Protein AF-A0A8T4HWF1-F1 (afdb_monomer_lite)

pLDDT: mean 73.86, std 16.01, range [41.56, 96.75]

Structure (mmCIF, N/CA/C/O backbone):
data_AF-A0A8T4HWF1-F1
#
_entry.id   AF-A0A8T4HWF1-F1
#
loop_
_atom_site.group_PDB
_atom_site.id
_atom_site.type_symbol
_atom_site.label_atom_id
_atom_site.label_alt_id
_atom_site.label_comp_id
_atom_site.label_asym_id
_atom_site.label_entity_id
_atom_site.label_seq_id
_atom_site.pdbx_PDB_ins_code
_atom_site.Cartn_x
_atom_site.Cartn_y
_atom_site.Cartn_z
_atom_site.occupancy
_atom_site.B_iso_or_equiv
_atom_site.auth_seq_id
_atom_site.auth_comp_id
_atom_site.auth_asym_id
_atom_site.auth_atom_id
_atom_site.pdbx_PDB_model_num
ATOM 1 N N . MET A 1 1 ? 41.264 10.807 -46.898 1.00 42.69 1 MET A N 1
ATOM 2 C CA . MET A 1 1 ? 41.097 11.578 -45.645 1.00 42.69 1 MET A CA 1
ATOM 3 C C . MET A 1 1 ? 39.813 12.397 -45.742 1.00 42.69 1 MET A C 1
ATOM 5 O O . MET A 1 1 ? 39.852 13.616 -45.844 1.00 42.69 1 MET A O 1
ATOM 9 N N . SER A 1 2 ? 38.671 11.723 -45.806 1.00 46.84 2 SER A N 1
ATOM 10 C CA . SER A 1 2 ? 37.339 12.324 -45.695 1.00 46.84 2 SER A CA 1
ATOM 11 C C . SER A 1 2 ? 36.427 11.181 -45.297 1.00 46.84 2 SER A C 1
ATOM 13 O O . SER A 1 2 ? 36.247 10.283 -46.110 1.00 46.84 2 SER A O 1
ATOM 15 N N . ASP A 1 3 ? 36.053 11.118 -44.024 1.00 45.47 3 ASP A N 1
ATOM 16 C CA . ASP A 1 3 ? 34.660 11.297 -43.613 1.00 45.47 3 ASP A CA 1
ATOM 17 C C . ASP A 1 3 ? 34.603 11.284 -42.072 1.00 45.47 3 ASP A C 1
ATOM 19 O O . ASP A 1 3 ? 34.625 10.234 -41.445 1.00 45.47 3 ASP A O 1
ATOM 23 N N . ASP A 1 4 ? 34.657 12.464 -41.452 1.00 53.25 4 ASP A N 1
ATOM 24 C CA . ASP A 1 4 ? 34.423 12.656 -40.003 1.00 53.25 4 ASP A CA 1
ATOM 25 C C . ASP A 1 4 ? 33.341 13.735 -39.808 1.00 53.25 4 ASP A C 1
ATOM 27 O O . ASP A 1 4 ? 33.323 14.489 -38.839 1.00 53.25 4 ASP A O 1
ATOM 31 N N . ALA A 1 5 ? 32.475 13.894 -40.814 1.00 53.84 5 ALA A N 1
ATOM 32 C CA . ALA A 1 5 ? 31.601 15.049 -40.957 1.00 53.84 5 ALA A CA 1
ATOM 33 C C . ALA A 1 5 ? 30.135 14.656 -41.166 1.00 53.84 5 ALA A C 1
ATOM 35 O O . ALA A 1 5 ? 29.454 15.273 -41.974 1.00 53.84 5 ALA A O 1
ATOM 36 N N . GLU A 1 6 ? 29.622 13.691 -40.400 1.00 50.94 6 GLU A N 1
ATOM 37 C CA . GLU A 1 6 ? 28.170 13.539 -40.243 1.00 50.94 6 GLU A CA 1
ATOM 38 C C . GLU A 1 6 ? 27.805 12.880 -38.903 1.00 50.94 6 GLU A C 1
ATOM 40 O O . GLU A 1 6 ? 27.367 11.740 -38.811 1.00 50.94 6 GLU A O 1
ATOM 45 N N . ARG A 1 7 ? 28.000 13.619 -37.805 1.00 54.72 7 ARG A N 1
ATOM 46 C CA . ARG A 1 7 ? 27.384 13.292 -36.509 1.00 54.72 7 ARG A CA 1
ATOM 47 C C . ARG A 1 7 ? 26.558 14.474 -36.017 1.00 54.72 7 ARG A C 1
ATOM 49 O O . ARG A 1 7 ? 26.820 15.063 -34.971 1.00 54.72 7 ARG A O 1
ATOM 56 N N . THR A 1 8 ? 25.590 14.867 -36.839 1.00 57.38 8 THR A N 1
ATOM 57 C CA . THR A 1 8 ? 24.575 15.878 -36.527 1.00 57.38 8 THR A CA 1
ATOM 58 C C . THR A 1 8 ? 23.279 15.217 -36.087 1.00 57.38 8 THR A C 1
ATOM 60 O O . THR A 1 8 ? 22.278 15.335 -36.774 1.00 57.38 8 THR A O 1
ATOM 63 N N . ASP A 1 9 ? 23.293 14.579 -34.921 1.00 64.38 9 ASP A N 1
ATOM 64 C CA . ASP A 1 9 ? 22.081 14.404 -34.125 1.00 64.38 9 ASP A CA 1
ATOM 65 C C . AS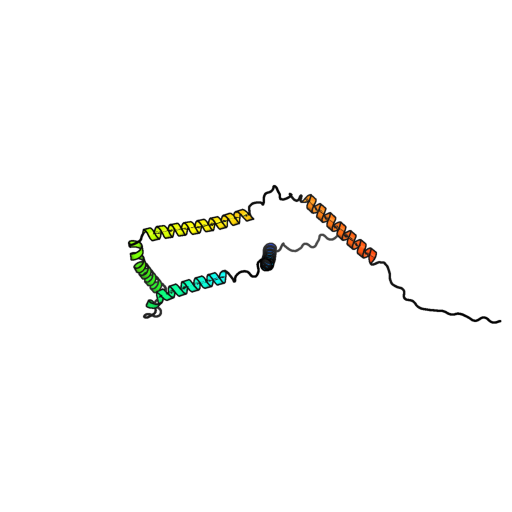P A 1 9 ? 22.445 14.615 -32.657 1.00 64.38 9 ASP A C 1
ATOM 67 O O . ASP A 1 9 ? 23.425 14.066 -32.141 1.00 64.38 9 ASP A O 1
ATOM 71 N N . ALA A 1 10 ? 21.697 15.496 -31.992 1.00 72.25 10 ALA A N 1
ATOM 72 C CA . ALA A 1 10 ? 21.788 15.619 -30.547 1.00 72.25 10 ALA A CA 1
ATOM 73 C C . ALA A 1 10 ? 21.456 14.245 -29.934 1.00 72.25 10 ALA A C 1
ATOM 75 O O . ALA A 1 10 ? 20.533 13.592 -30.422 1.00 72.25 10 ALA A O 1
ATOM 76 N N . PRO A 1 11 ? 22.192 13.783 -28.905 1.00 77.00 11 PRO A N 1
ATOM 77 C CA . PRO A 1 11 ? 21.907 12.498 -28.280 1.00 77.00 11 PRO A CA 1
ATOM 78 C C . PRO A 1 11 ? 20.449 12.466 -27.818 1.00 77.00 11 PRO A C 1
ATOM 80 O O . PRO A 1 11 ? 19.999 13.399 -27.148 1.00 77.00 11 PRO A O 1
ATOM 83 N N . ASP A 1 12 ? 19.731 11.413 -28.211 1.00 84.50 12 ASP A N 1
ATOM 84 C CA . ASP A 1 12 ? 18.333 11.218 -27.842 1.00 84.50 12 ASP A CA 1
ATOM 85 C C . ASP A 1 12 ? 18.220 11.202 -26.306 1.00 84.50 12 ASP A C 1
ATOM 87 O O . ASP A 1 12 ? 18.844 10.352 -25.657 1.00 84.50 12 ASP A O 1
ATOM 91 N N . PRO A 1 13 ? 17.477 12.153 -25.705 1.00 86.69 13 PRO A N 1
ATOM 92 C CA . PRO A 1 13 ? 17.329 12.225 -24.256 1.00 86.69 13 PRO A CA 1
ATOM 93 C C . PRO A 1 13 ? 16.683 10.964 -23.666 1.00 86.69 13 PRO A C 1
ATOM 95 O O . PRO A 1 13 ? 16.909 10.675 -22.490 1.00 86.69 13 PRO A O 1
ATOM 98 N N . ASP A 1 14 ? 15.940 10.204 -24.472 1.00 90.12 14 ASP A N 1
ATOM 99 C CA . ASP A 1 14 ? 15.225 9.000 -24.061 1.00 90.12 14 ASP A CA 1
ATOM 100 C C . ASP A 1 14 ? 15.957 7.706 -24.454 1.00 90.12 14 ASP A C 1
ATOM 102 O O . ASP A 1 14 ? 15.489 6.618 -24.119 1.00 90.12 14 ASP A O 1
ATOM 106 N N . ALA A 1 15 ? 17.144 7.779 -25.070 1.00 90.81 15 ALA A N 1
ATOM 107 C CA . ALA A 1 15 ? 17.907 6.594 -25.484 1.00 90.81 15 ALA A CA 1
ATOM 108 C C . ALA A 1 15 ? 18.152 5.613 -24.325 1.00 90.81 15 ALA A C 1
ATOM 110 O O . ALA A 1 15 ? 18.080 4.396 -24.499 1.00 90.81 15 ALA A O 1
ATOM 111 N N . TRP A 1 16 ? 18.402 6.140 -23.121 1.00 90.44 16 TRP A N 1
ATOM 112 C CA . TRP A 1 16 ? 18.570 5.319 -21.921 1.00 90.44 16 TRP A CA 1
ATOM 113 C C . TRP A 1 16 ? 17.256 4.674 -21.472 1.00 90.44 16 TRP A C 1
ATOM 115 O O . TRP A 1 16 ? 17.242 3.502 -21.108 1.00 90.44 16 TRP A O 1
ATOM 125 N N . ALA A 1 17 ? 16.147 5.414 -21.528 1.00 92.88 17 ALA A N 1
ATOM 126 C CA . ALA A 1 17 ? 14.834 4.886 -21.176 1.00 92.88 17 ALA A CA 1
ATOM 127 C C . ALA A 1 17 ? 14.421 3.754 -22.129 1.00 92.88 17 ALA A C 1
ATOM 129 O O . ALA A 1 17 ? 13.996 2.698 -21.663 1.00 92.88 17 ALA A O 1
ATOM 130 N N . THR A 1 18 ? 14.633 3.943 -23.433 1.00 94.62 18 THR A N 1
ATOM 131 C CA . THR A 1 18 ? 14.380 2.935 -24.471 1.00 94.62 18 THR A CA 1
ATOM 132 C C . THR A 1 18 ? 15.240 1.690 -24.256 1.00 94.62 18 THR A C 1
ATOM 134 O O . THR A 1 18 ? 14.706 0.585 -24.191 1.00 94.62 18 THR A O 1
ATOM 137 N N . ALA A 1 19 ? 16.549 1.849 -24.032 1.00 92.62 19 ALA A N 1
ATOM 138 C CA . ALA A 1 19 ? 17.439 0.721 -23.754 1.00 92.62 19 ALA A CA 1
ATOM 139 C C . ALA A 1 19 ? 17.030 -0.049 -22.483 1.00 92.62 19 ALA A C 1
ATOM 141 O O . ALA A 1 19 ? 17.052 -1.279 -22.458 1.00 92.62 19 ALA A O 1
ATOM 142 N N . CYS A 1 20 ? 16.606 0.657 -21.429 1.00 94.31 20 CYS A N 1
ATOM 143 C CA . CYS A 1 20 ? 16.080 0.024 -20.222 1.00 94.31 20 CYS A CA 1
ATOM 144 C C . CYS A 1 20 ? 14.754 -0.706 -20.464 1.00 94.31 20 CYS A C 1
ATOM 146 O O . CYS A 1 20 ? 14.525 -1.762 -19.876 1.00 94.31 20 CYS A O 1
ATOM 148 N N . GLU A 1 21 ? 13.866 -0.165 -21.298 1.00 96.25 21 GLU A N 1
ATOM 149 C CA . GLU A 1 21 ? 12.608 -0.824 -21.648 1.00 96.25 21 GLU A CA 1
ATOM 150 C C . GLU A 1 21 ? 12.854 -2.117 -22.436 1.00 96.25 21 GLU A C 1
ATOM 152 O O . GLU A 1 21 ? 12.262 -3.153 -22.119 1.00 96.25 21 GLU A O 1
ATOM 157 N N . GLU A 1 22 ? 13.773 -2.084 -23.401 1.00 93.81 22 GLU A N 1
ATOM 158 C CA . GLU A 1 22 ? 14.193 -3.248 -24.183 1.00 93.81 22 GLU A CA 1
ATOM 159 C C . GLU A 1 22 ? 14.837 -4.330 -23.304 1.00 93.81 22 GLU A C 1
ATOM 161 O O . GLU A 1 22 ? 14.452 -5.501 -23.393 1.00 93.81 22 GLU A O 1
ATOM 166 N N . ASP A 1 23 ? 15.745 -3.952 -22.397 1.00 94.94 23 ASP A N 1
ATOM 167 C CA . ASP A 1 23 ? 16.380 -4.879 -21.452 1.00 94.94 23 ASP A CA 1
ATOM 168 C C . ASP A 1 23 ? 15.352 -5.504 -20.492 1.00 94.94 23 ASP A C 1
ATOM 170 O O . ASP A 1 23 ? 15.301 -6.727 -20.320 1.00 94.94 23 ASP A O 1
ATOM 174 N N . LEU A 1 24 ? 14.426 -4.702 -19.950 1.00 93.88 24 LEU A N 1
ATOM 175 C CA . LEU A 1 24 ? 13.327 -5.205 -19.123 1.00 93.88 24 LEU A CA 1
ATOM 176 C C . LEU A 1 24 ? 12.410 -6.154 -19.902 1.00 93.88 24 LEU A C 1
ATOM 178 O O . LEU A 1 24 ? 11.942 -7.152 -19.344 1.00 93.88 24 LEU A O 1
ATOM 182 N N . ALA A 1 25 ? 12.116 -5.864 -21.170 1.00 93.38 25 ALA A N 1
ATOM 183 C CA . ALA A 1 25 ? 11.303 -6.727 -22.018 1.00 93.38 25 ALA A CA 1
ATOM 184 C C . ALA A 1 25 ? 12.008 -8.064 -22.299 1.00 93.38 25 ALA A C 1
ATOM 186 O O . ALA A 1 25 ? 11.376 -9.126 -22.183 1.00 93.38 25 ALA A O 1
ATOM 187 N N . ALA A 1 26 ? 13.310 -8.025 -22.594 1.00 94.31 26 ALA A N 1
ATOM 188 C CA . ALA A 1 26 ? 14.147 -9.200 -22.802 1.00 94.31 26 ALA A CA 1
ATOM 189 C C . ALA A 1 26 ? 14.239 -10.058 -21.532 1.00 94.31 26 ALA A C 1
ATOM 191 O O . ALA A 1 26 ? 14.010 -11.269 -21.586 1.00 94.31 26 ALA A O 1
ATOM 192 N N . GLU A 1 27 ? 14.467 -9.448 -20.369 1.00 91.50 27 GLU A N 1
ATOM 193 C CA . GLU A 1 27 ? 14.531 -10.150 -19.086 1.00 91.50 27 GLU A CA 1
ATOM 194 C C . GLU A 1 27 ? 13.174 -10.762 -18.706 1.00 91.50 27 GLU A C 1
ATOM 196 O O . GLU A 1 27 ? 13.084 -11.925 -18.302 1.00 91.50 27 GLU A O 1
ATOM 201 N N . ARG A 1 28 ? 12.067 -10.043 -18.932 1.00 86.56 28 ARG A N 1
ATOM 202 C CA . ARG A 1 28 ? 10.713 -10.599 -18.763 1.00 86.56 28 ARG A CA 1
ATOM 203 C C . ARG A 1 28 ? 10.458 -11.781 -19.695 1.00 86.56 28 ARG A C 1
ATOM 205 O O . ARG A 1 28 ? 9.724 -12.696 -19.320 1.00 86.56 28 ARG A O 1
ATOM 212 N N . ALA A 1 29 ? 10.995 -11.770 -20.914 1.00 91.69 29 ALA A N 1
ATOM 213 C CA . ALA A 1 29 ? 10.891 -12.895 -21.840 1.00 91.69 29 ALA A CA 1
ATOM 214 C C . ALA A 1 29 ? 11.718 -14.099 -21.361 1.00 91.69 29 ALA A C 1
ATOM 216 O O . ALA A 1 29 ? 11.187 -15.210 -21.316 1.00 91.69 29 ALA A O 1
ATOM 217 N N . ARG A 1 30 ? 12.961 -13.875 -20.912 1.00 92.12 30 ARG A N 1
ATOM 218 C CA . ARG A 1 30 ? 13.834 -14.911 -20.331 1.00 92.12 30 ARG A CA 1
ATOM 219 C C . ARG A 1 30 ? 13.198 -15.566 -19.109 1.00 92.12 30 ARG A C 1
ATOM 221 O O . ARG A 1 30 ? 13.087 -16.789 -19.056 1.00 92.12 30 ARG A O 1
ATOM 228 N N . ARG A 1 31 ? 12.677 -14.772 -18.167 1.00 87.50 31 ARG A N 1
ATOM 229 C CA . ARG A 1 31 ? 11.983 -15.302 -16.982 1.00 87.50 31 ARG A CA 1
ATOM 230 C C . ARG A 1 31 ? 10.734 -16.093 -17.333 1.00 87.50 31 ARG A C 1
ATOM 232 O O . ARG A 1 31 ? 10.501 -17.129 -16.722 1.00 87.50 31 ARG A O 1
ATOM 239 N N . ARG A 1 32 ? 9.956 -15.650 -18.325 1.00 86.31 32 ARG A N 1
ATOM 240 C CA . ARG A 1 32 ? 8.797 -16.414 -18.813 1.00 86.31 32 ARG A CA 1
ATOM 241 C C . ARG A 1 32 ? 9.199 -17.760 -19.405 1.00 86.31 32 ARG A C 1
ATOM 243 O O . ARG A 1 32 ? 8.501 -18.743 -19.179 1.00 86.31 32 ARG A O 1
ATOM 250 N N . ALA A 1 33 ? 10.311 -17.809 -20.135 1.00 91.25 33 ALA A N 1
ATOM 251 C CA . ALA A 1 33 ? 10.840 -19.052 -20.682 1.00 91.25 33 ALA A CA 1
ATOM 252 C C . ALA A 1 33 ? 11.349 -20.004 -19.582 1.00 91.25 33 ALA A C 1
ATOM 254 O O . ALA A 1 33 ? 11.129 -21.207 -19.676 1.00 91.25 33 ALA A O 1
ATOM 255 N N . GLN A 1 34 ? 11.990 -19.474 -18.533 1.00 92.44 34 GLN A N 1
ATOM 256 C CA . GLN A 1 34 ? 12.604 -20.279 -17.470 1.00 92.44 34 GLN A CA 1
ATOM 257 C C . GLN A 1 34 ? 11.626 -20.710 -16.364 1.00 92.44 34 GLN A C 1
ATOM 259 O O . GLN A 1 34 ? 11.690 -21.843 -15.895 1.00 92.44 34 GLN A O 1
ATOM 264 N N . TYR A 1 35 ? 10.735 -19.817 -15.932 1.00 86.44 35 TYR A N 1
ATOM 265 C CA . TYR A 1 35 ? 9.866 -20.009 -14.763 1.00 86.44 35 TYR A CA 1
ATOM 266 C C . TYR A 1 35 ? 8.380 -20.139 -15.124 1.00 86.44 35 TYR A C 1
ATOM 268 O O . TYR A 1 35 ? 7.549 -20.361 -14.245 1.00 86.44 35 TYR A O 1
ATOM 276 N N . GLY A 1 36 ? 8.040 -20.032 -16.411 1.00 84.19 36 GLY A N 1
ATOM 277 C CA . GLY A 1 36 ? 6.664 -20.039 -16.893 1.00 84.19 36 GLY A CA 1
ATOM 278 C C . GLY A 1 36 ? 5.992 -18.660 -16.831 1.00 84.19 36 GLY A C 1
ATOM 279 O O . GLY A 1 36 ? 6.623 -17.656 -16.485 1.00 84.19 36 GLY A O 1
ATOM 280 N N . PRO A 1 37 ? 4.705 -18.572 -17.211 1.00 74.25 37 PRO A N 1
ATOM 281 C CA . PRO A 1 37 ? 3.958 -17.321 -17.156 1.00 74.25 37 PRO A CA 1
ATOM 282 C C . PRO A 1 37 ? 3.949 -16.776 -15.719 1.00 74.25 37 PRO A C 1
ATOM 284 O O . PRO A 1 37 ? 3.717 -17.558 -14.792 1.00 74.25 37 PRO A O 1
ATOM 287 N N . PRO A 1 38 ? 4.171 -15.465 -15.502 1.00 67.00 38 PRO A N 1
ATOM 288 C CA . PRO A 1 38 ? 4.012 -14.896 -14.172 1.00 67.00 38 PRO A CA 1
ATOM 289 C C . PRO A 1 38 ? 2.579 -15.143 -13.668 1.00 67.00 38 PRO A C 1
ATOM 291 O O . PRO A 1 38 ? 1.649 -15.186 -14.485 1.00 67.00 38 PRO A O 1
ATOM 294 N N . PRO A 1 39 ? 2.372 -15.289 -12.345 1.00 66.75 39 PRO A N 1
ATOM 295 C CA . PRO A 1 39 ? 1.028 -15.233 -11.781 1.00 66.75 39 PRO A CA 1
ATOM 296 C C . PRO A 1 39 ? 0.348 -13.943 -12.258 1.00 66.75 39 PRO A C 1
ATOM 298 O O . PRO A 1 39 ? 1.006 -12.909 -12.393 1.00 66.75 39 PRO A O 1
ATOM 301 N N . ALA A 1 40 ? -0.939 -14.041 -12.596 1.00 64.25 40 ALA A N 1
ATOM 302 C CA . ALA A 1 40 ? -1.686 -12.945 -13.200 1.00 64.25 40 ALA A CA 1
ATOM 303 C C . ALA A 1 40 ? -1.565 -11.644 -12.386 1.00 64.25 40 ALA A C 1
ATOM 305 O O . ALA A 1 40 ? -1.419 -11.667 -11.166 1.00 64.25 40 ALA A O 1
ATOM 306 N N . ASP A 1 41 ? -1.601 -10.541 -13.135 1.00 67.94 41 ASP A N 1
ATOM 307 C CA . ASP A 1 41 ? -1.375 -9.146 -12.759 1.00 67.94 41 ASP A CA 1
ATOM 308 C C . ASP A 1 41 ? -1.599 -8.820 -11.270 1.00 67.94 41 ASP A C 1
ATOM 310 O O . ASP A 1 41 ? -2.715 -8.845 -10.752 1.00 67.94 41 ASP A O 1
ATOM 314 N N . THR A 1 42 ? -0.521 -8.462 -10.573 1.00 70.00 42 THR A N 1
ATOM 315 C CA . THR A 1 42 ? -0.569 -8.038 -9.168 1.00 70.00 42 THR A CA 1
ATOM 316 C C . THR A 1 42 ? -1.444 -6.805 -8.968 1.00 70.00 42 THR A C 1
ATOM 318 O O . THR A 1 42 ? -2.049 -6.656 -7.905 1.00 70.00 42 THR A O 1
ATOM 321 N N . ALA A 1 43 ? -1.550 -5.934 -9.975 1.00 71.06 43 ALA A N 1
ATOM 322 C CA . ALA A 1 43 ? -2.460 -4.798 -9.929 1.00 71.06 43 ALA A CA 1
ATOM 323 C C . ALA A 1 43 ? -3.925 -5.255 -9.948 1.00 71.06 43 ALA A C 1
ATOM 325 O O . ALA A 1 43 ? -4.764 -4.669 -9.263 1.00 71.06 43 ALA A O 1
ATOM 326 N N . GLU A 1 44 ? -4.227 -6.329 -10.673 1.00 78.62 44 GLU A N 1
ATOM 327 C CA . GLU A 1 44 ? -5.556 -6.931 -10.713 1.00 78.62 44 GLU A CA 1
ATOM 328 C C . GLU A 1 44 ? -5.893 -7.641 -9.395 1.00 78.62 44 GLU A C 1
ATOM 330 O O . GLU A 1 44 ? -6.999 -7.488 -8.884 1.00 78.62 44 GLU A O 1
ATOM 335 N N . GLU A 1 45 ? -4.939 -8.331 -8.767 1.00 87.12 45 GLU A N 1
ATOM 336 C CA . GLU A 1 45 ? -5.137 -8.905 -7.426 1.00 87.12 45 GLU A CA 1
ATOM 337 C C . GLU A 1 45 ? -5.307 -7.820 -6.343 1.00 87.12 45 GLU A C 1
ATOM 339 O O . GLU A 1 45 ? -6.127 -7.965 -5.435 1.00 87.12 45 GLU A O 1
ATOM 344 N N . LEU A 1 46 ? -4.609 -6.682 -6.459 1.00 78.81 46 LEU A N 1
ATOM 345 C CA . LEU A 1 46 ? -4.828 -5.516 -5.592 1.00 78.81 46 LEU A CA 1
ATOM 346 C C . LEU A 1 46 ? -6.206 -4.888 -5.807 1.00 78.81 46 LEU A C 1
ATOM 348 O O . LEU A 1 46 ? -6.858 -4.496 -4.837 1.00 78.81 46 LEU A O 1
ATOM 352 N N . ARG A 1 47 ? -6.668 -4.809 -7.059 1.00 80.19 47 ARG A N 1
ATOM 353 C CA . ARG A 1 47 ? -8.020 -4.346 -7.379 1.00 80.19 47 ARG A CA 1
ATOM 354 C C . ARG A 1 47 ? -9.065 -5.293 -6.786 1.00 80.19 47 ARG A C 1
ATOM 356 O O . ARG A 1 47 ? -9.966 -4.823 -6.102 1.00 80.19 47 ARG A O 1
ATOM 363 N N . ARG A 1 48 ? -8.882 -6.610 -6.917 1.00 83.00 48 ARG A N 1
ATOM 364 C CA . ARG A 1 48 ? -9.748 -7.626 -6.289 1.00 83.00 48 ARG A CA 1
ATOM 365 C C . ARG A 1 48 ? -9.764 -7.530 -4.770 1.00 83.00 48 ARG A C 1
ATOM 367 O O . ARG A 1 48 ? -10.822 -7.672 -4.163 1.00 83.00 48 ARG A O 1
ATOM 374 N N . LEU A 1 49 ? -8.619 -7.265 -4.144 1.00 83.38 49 LEU A N 1
ATOM 375 C CA . LEU A 1 49 ? -8.554 -7.027 -2.704 1.00 83.38 49 LEU A CA 1
ATOM 376 C C . LEU A 1 49 ? -9.329 -5.762 -2.316 1.00 83.38 49 LEU A C 1
ATOM 378 O O . LEU A 1 49 ? -10.103 -5.790 -1.361 1.00 83.38 49 LEU A O 1
ATOM 382 N N . ALA A 1 50 ? -9.148 -4.664 -3.052 1.00 80.25 50 ALA A N 1
ATOM 383 C CA . ALA A 1 50 ? -9.876 -3.420 -2.818 1.00 80.25 50 ALA A CA 1
ATOM 384 C C . ALA A 1 50 ? -11.393 -3.608 -2.994 1.00 80.25 50 ALA A C 1
ATOM 386 O O . ALA A 1 50 ? -12.175 -3.120 -2.172 1.00 80.25 50 ALA A O 1
ATOM 387 N N . ASP A 1 51 ? -11.806 -4.371 -4.004 1.00 88.31 51 ASP A N 1
ATOM 388 C CA . ASP A 1 51 ? -13.203 -4.725 -4.248 1.00 88.31 51 ASP A CA 1
ATOM 389 C C . ASP A 1 51 ? -13.760 -5.589 -3.110 1.00 88.31 51 ASP A C 1
ATOM 391 O O . ASP A 1 51 ? -14.819 -5.274 -2.572 1.00 88.31 51 ASP A O 1
ATOM 395 N N . ALA A 1 52 ? -13.020 -6.603 -2.648 1.00 91.75 52 ALA A N 1
ATOM 396 C CA . ALA A 1 52 ? -13.422 -7.454 -1.526 1.00 91.75 52 ALA A CA 1
ATOM 397 C C . ALA A 1 52 ? -13.555 -6.668 -0.209 1.00 91.75 52 ALA A C 1
ATOM 399 O O . ALA A 1 52 ? -14.496 -6.877 0.564 1.00 91.75 52 ALA A O 1
ATOM 400 N N . VAL A 1 53 ? -12.641 -5.728 0.051 1.00 87.25 53 VAL A N 1
ATOM 401 C CA . VAL A 1 53 ? -12.727 -4.821 1.204 1.00 87.25 53 VAL A CA 1
ATOM 402 C C . VAL A 1 53 ? -13.960 -3.925 1.085 1.00 87.25 53 VAL A C 1
ATOM 404 O O . VAL A 1 53 ? -14.710 -3.784 2.051 1.00 87.25 53 VAL A O 1
ATOM 407 N N . THR A 1 54 ? -14.213 -3.361 -0.096 1.00 80.88 54 THR A N 1
ATOM 408 C CA . THR A 1 54 ? -15.372 -2.493 -0.352 1.00 80.88 54 THR A CA 1
ATOM 409 C C . THR A 1 54 ? -16.689 -3.257 -0.217 1.00 80.88 54 THR A C 1
ATOM 411 O O . THR A 1 54 ? -17.626 -2.763 0.412 1.00 80.88 54 THR A O 1
ATOM 414 N N . GLU A 1 55 ? -16.758 -4.487 -0.727 1.00 83.50 55 GLU A N 1
ATOM 415 C CA . GLU A 1 55 ? -17.910 -5.372 -0.580 1.00 83.50 55 GLU A CA 1
ATOM 416 C C . GLU A 1 55 ? -18.173 -5.700 0.892 1.00 83.50 55 GLU A C 1
ATOM 418 O O . GLU A 1 55 ? -19.312 -5.586 1.350 1.00 83.50 55 GLU A O 1
ATOM 423 N N . LYS A 1 56 ? -17.131 -6.009 1.673 1.00 80.00 56 LYS A N 1
ATOM 424 C CA . LYS A 1 56 ? -17.279 -6.241 3.116 1.00 80.00 56 LYS A CA 1
ATOM 425 C C . LYS A 1 56 ? -17.755 -5.000 3.857 1.00 80.00 56 LYS A C 1
ATOM 427 O O . LYS A 1 56 ? -18.668 -5.099 4.674 1.00 80.00 56 LYS A O 1
ATOM 432 N N . VAL A 1 57 ? -17.209 -3.827 3.544 1.00 79.12 57 VAL A N 1
ATOM 433 C CA . VAL A 1 57 ? -17.681 -2.552 4.107 1.00 79.12 57 VAL A CA 1
ATOM 434 C C . VAL A 1 57 ? -19.155 -2.311 3.751 1.00 79.12 57 VAL A C 1
ATOM 436 O O . VAL A 1 57 ? -19.939 -1.914 4.615 1.00 79.12 57 VAL A O 1
ATOM 439 N N . ALA A 1 58 ? -19.570 -2.616 2.520 1.00 71.81 58 ALA A N 1
ATOM 440 C CA . ALA A 1 58 ? -20.963 -2.511 2.093 1.00 71.81 58 ALA A CA 1
ATOM 441 C C . ALA A 1 58 ? -21.879 -3.536 2.789 1.00 71.81 58 ALA A C 1
ATOM 443 O O . ALA A 1 58 ? -23.019 -3.207 3.109 1.00 71.81 58 ALA A O 1
ATOM 444 N N . GLU A 1 59 ? -21.407 -4.754 3.070 1.00 72.69 59 GLU A N 1
ATOM 445 C CA . GLU A 1 59 ? -22.119 -5.757 3.878 1.00 72.69 59 GLU A CA 1
ATOM 446 C C . GLU A 1 59 ? -22.396 -5.286 5.303 1.00 72.69 59 GLU A C 1
ATOM 448 O O . GLU A 1 59 ? -23.526 -5.421 5.772 1.00 72.69 59 GLU A O 1
ATOM 453 N N . PHE A 1 60 ? -21.424 -4.645 5.953 1.00 71.81 60 PHE A N 1
ATOM 454 C CA . PHE A 1 60 ? -21.647 -3.997 7.248 1.00 71.81 60 PHE A CA 1
ATOM 455 C C . PHE A 1 60 ? -22.562 -2.762 7.139 1.00 71.81 60 PHE A C 1
ATOM 457 O O . PHE A 1 60 ? -23.269 -2.436 8.092 1.00 71.81 60 PHE A O 1
ATOM 464 N N . GLY A 1 61 ? -22.596 -2.103 5.975 1.00 60.09 61 GLY A N 1
ATOM 465 C CA . GLY A 1 61 ? -23.455 -0.952 5.675 1.00 60.09 61 GLY A CA 1
ATOM 466 C C . GLY A 1 61 ? -24.880 -1.282 5.199 1.00 60.09 61 GLY A C 1
ATOM 467 O O . GLY A 1 61 ? -25.728 -0.390 5.174 1.00 60.09 61 GLY A O 1
ATOM 468 N N . LYS A 1 62 ? -25.194 -2.540 4.851 1.00 59.16 62 LYS A N 1
ATOM 469 C CA . LYS A 1 62 ? -26.518 -2.966 4.341 1.00 59.16 62 LYS A CA 1
ATOM 470 C C . LYS A 1 62 ? -27.708 -2.649 5.275 1.00 59.16 62 LYS A C 1
ATOM 472 O O . LYS A 1 62 ? -28.764 -2.312 4.741 1.00 59.16 62 LYS A O 1
ATOM 477 N N . PRO A 1 63 ? -27.591 -2.643 6.620 1.00 60.88 63 PRO A N 1
ATOM 478 C CA . PRO A 1 63 ? -28.674 -2.181 7.497 1.00 60.88 63 PRO A CA 1
ATOM 479 C C . PRO A 1 63 ? -28.990 -0.676 7.383 1.00 60.88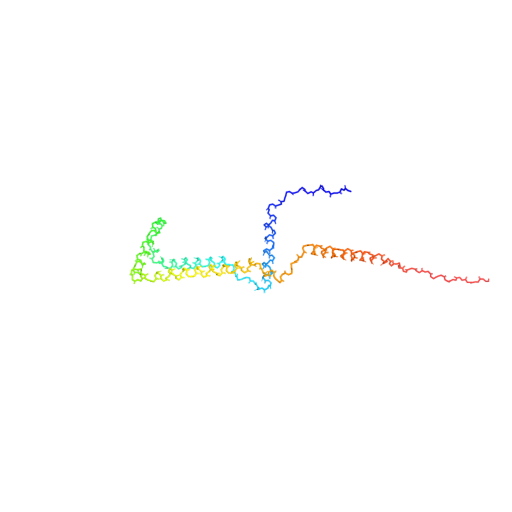 63 PRO A C 1
ATOM 481 O O . PRO A 1 63 ? -30.025 -0.234 7.875 1.00 60.88 63 PRO A O 1
ATOM 484 N N . LEU A 1 64 ? -28.115 0.124 6.759 1.00 55.91 64 LEU A N 1
ATOM 485 C CA . LEU A 1 64 ? -28.202 1.590 6.725 1.00 55.91 64 LEU A CA 1
ATOM 486 C C . LEU A 1 64 ? -28.762 2.149 5.405 1.00 55.91 64 LEU A C 1
ATOM 488 O O . LEU A 1 64 ? -29.131 3.319 5.347 1.00 55.91 64 LEU A O 1
ATOM 492 N N . LEU A 1 65 ? -28.886 1.327 4.356 1.00 57.31 65 LEU A N 1
ATOM 493 C CA . LEU A 1 65 ? -29.385 1.746 3.034 1.00 57.31 65 LEU A CA 1
ATOM 494 C C . LEU A 1 65 ? -30.923 1.764 2.917 1.00 57.31 65 LEU A C 1
ATOM 496 O O . LEU A 1 65 ? -31.461 2.053 1.852 1.00 57.31 65 LEU A O 1
ATOM 500 N N . GLY A 1 66 ? -31.642 1.484 4.007 1.00 54.75 66 GLY A N 1
ATOM 501 C CA . GLY A 1 66 ? -33.096 1.316 4.001 1.00 54.75 66 GLY A CA 1
ATOM 502 C C . GLY A 1 66 ? -33.957 2.571 4.189 1.00 54.75 66 GLY A C 1
ATOM 503 O O . GLY A 1 66 ? -35.173 2.417 4.209 1.00 54.75 66 GLY A O 1
ATOM 504 N N . ALA A 1 67 ? -33.413 3.788 4.359 1.00 55.34 67 ALA A N 1
ATOM 505 C CA . ALA A 1 67 ? -34.277 4.923 4.745 1.00 55.34 67 ALA A CA 1
ATOM 506 C C . ALA A 1 67 ? -33.962 6.332 4.208 1.00 55.34 67 ALA A C 1
ATOM 508 O O . ALA A 1 67 ? -34.790 7.217 4.410 1.00 55.34 67 ALA A O 1
ATOM 509 N N . ALA A 1 68 ? -32.847 6.606 3.525 1.00 52.41 68 ALA A N 1
ATOM 510 C CA . ALA A 1 68 ? -32.591 7.979 3.069 1.00 52.41 68 ALA A CA 1
ATOM 511 C C . ALA A 1 68 ? -31.705 8.038 1.824 1.00 52.41 68 ALA A C 1
ATOM 513 O O . ALA A 1 68 ? -30.486 7.898 1.895 1.00 52.41 68 ALA A O 1
ATOM 514 N N . GLY A 1 69 ? -32.329 8.283 0.673 1.00 53.22 69 GLY A N 1
ATOM 515 C CA . GLY A 1 69 ? -31.618 8.697 -0.529 1.00 53.22 69 GLY A CA 1
ATOM 516 C C . GLY A 1 69 ? -30.952 10.065 -0.335 1.00 53.22 69 GLY A C 1
ATOM 517 O O . GLY A 1 69 ? -31.581 11.007 0.135 1.00 53.22 69 GLY A O 1
ATOM 518 N N . ALA A 1 70 ? -29.678 10.149 -0.725 1.00 54.78 70 ALA A N 1
ATOM 519 C CA . ALA A 1 70 ? -28.955 11.363 -1.118 1.00 54.78 70 ALA A CA 1
ATOM 520 C C . ALA A 1 70 ? -28.982 12.580 -0.160 1.00 54.78 70 ALA A C 1
ATOM 522 O O . ALA A 1 70 ? -29.267 13.699 -0.583 1.00 54.78 70 ALA A O 1
ATOM 523 N N . ALA A 1 71 ? -28.578 12.404 1.101 1.00 52.25 71 ALA A N 1
ATOM 524 C CA . ALA A 1 71 ? -28.071 13.519 1.909 1.00 52.25 71 ALA A CA 1
ATOM 525 C C . ALA A 1 71 ? -26.531 13.548 1.843 1.00 52.25 71 ALA A C 1
ATOM 527 O O . ALA A 1 71 ? -25.891 12.501 1.848 1.00 52.25 71 ALA A O 1
ATOM 528 N N . THR A 1 72 ? -25.961 14.748 1.717 1.00 56.28 72 THR A N 1
ATOM 529 C CA . THR A 1 72 ? -24.559 15.069 1.377 1.00 56.28 72 THR A CA 1
ATOM 530 C C . THR A 1 72 ? -23.499 14.079 1.893 1.00 56.28 72 THR A C 1
ATOM 532 O O . THR A 1 72 ? -23.501 13.687 3.059 1.00 56.28 72 THR A O 1
ATOM 535 N N . ALA A 1 73 ? -22.531 13.718 1.037 1.00 57.06 73 ALA A N 1
ATOM 536 C CA . ALA A 1 73 ? -21.479 12.731 1.334 1.00 57.06 73 ALA A CA 1
ATOM 537 C C . ALA A 1 73 ? -20.737 12.980 2.668 1.00 57.06 73 ALA A C 1
ATOM 539 O O . ALA A 1 73 ? -20.355 12.035 3.356 1.00 57.06 73 ALA A O 1
ATOM 540 N N . GLN A 1 74 ? -20.595 14.243 3.083 1.00 57.28 74 GLN A N 1
ATOM 541 C CA . GLN A 1 74 ? -19.990 14.614 4.368 1.00 57.28 74 GLN A CA 1
ATOM 542 C C . GLN A 1 74 ? -20.858 14.249 5.585 1.00 57.28 74 GLN A C 1
ATOM 544 O O . GLN A 1 74 ? -20.319 13.840 6.612 1.00 57.28 74 GLN A O 1
ATOM 549 N N . GLY A 1 75 ? -22.187 14.359 5.487 1.00 65.75 75 GLY A N 1
ATOM 550 C CA . GLY A 1 75 ? -23.104 14.012 6.577 1.00 65.75 75 GLY A CA 1
ATOM 551 C C . GLY A 1 75 ? -23.158 12.506 6.826 1.00 65.75 75 GLY A C 1
ATOM 552 O O . GLY A 1 75 ? -23.100 12.062 7.972 1.00 65.75 75 GLY A O 1
ATOM 553 N N . VAL A 1 76 ? -23.172 11.717 5.749 1.00 68.69 76 VAL A N 1
ATOM 554 C CA . VAL A 1 76 ? -23.130 10.250 5.827 1.00 68.69 76 VAL A CA 1
ATOM 555 C C . VAL A 1 76 ? -21.787 9.775 6.383 1.00 68.69 76 VAL A C 1
ATOM 557 O O . VAL A 1 76 ? -21.771 8.961 7.303 1.00 68.69 76 VAL A O 1
ATOM 560 N N . ALA A 1 77 ? -20.665 10.338 5.922 1.00 69.50 77 ALA A N 1
ATOM 561 C CA . ALA A 1 77 ? -19.341 9.994 6.442 1.00 69.50 77 ALA A CA 1
ATOM 562 C C . ALA A 1 77 ? -19.198 10.301 7.943 1.00 69.50 77 ALA A C 1
ATOM 564 O O . ALA A 1 77 ? -18.679 9.476 8.694 1.00 69.50 77 ALA A O 1
ATOM 565 N N . GLN A 1 78 ? -19.701 11.449 8.415 1.00 72.44 78 GLN A N 1
ATOM 566 C CA . GLN A 1 78 ? -19.679 11.765 9.847 1.00 72.44 78 GLN A CA 1
ATOM 567 C C . GLN A 1 78 ? -20.586 10.848 10.674 1.00 72.44 78 GLN A C 1
ATOM 569 O O . GLN A 1 78 ? -20.228 10.501 11.801 1.00 72.44 78 GLN A O 1
ATOM 574 N N . GLN A 1 79 ? -21.739 10.445 10.138 1.00 78.75 79 GLN A N 1
ATOM 575 C CA . GLN A 1 79 ? -22.643 9.513 10.812 1.00 78.75 79 GLN A CA 1
ATOM 576 C C . GLN A 1 79 ? -22.014 8.116 10.921 1.00 78.75 79 GLN A C 1
ATOM 578 O O . GLN A 1 79 ? -22.043 7.513 11.994 1.00 78.75 79 GLN A O 1
ATOM 583 N N . LEU A 1 80 ? -21.371 7.647 9.847 1.00 80.25 80 LEU A N 1
ATOM 584 C CA . LEU A 1 80 ? -20.617 6.394 9.827 1.00 80.25 80 LEU A CA 1
ATOM 585 C C . LEU A 1 80 ? -19.437 6.437 10.798 1.00 80.25 80 LEU A C 1
ATOM 587 O O . LEU A 1 80 ? -19.256 5.504 11.571 1.00 80.25 80 LEU A O 1
ATOM 591 N N . PHE A 1 81 ? -18.684 7.538 10.831 1.00 79.38 81 PHE A N 1
ATOM 592 C CA . PHE A 1 81 ? -17.591 7.722 11.786 1.00 79.38 81 PHE A CA 1
ATOM 593 C C . PHE A 1 81 ? -18.084 7.662 13.238 1.00 79.38 81 PHE A C 1
ATOM 595 O O . PHE A 1 81 ? -17.492 6.974 14.068 1.00 79.38 81 PHE A O 1
ATOM 602 N N . LYS A 1 82 ? -19.202 8.330 13.552 1.00 81.62 82 LYS A N 1
ATOM 603 C CA . LYS A 1 82 ? -19.807 8.290 14.893 1.00 81.62 82 LYS A CA 1
ATOM 604 C C . LYS A 1 82 ? -20.295 6.889 15.266 1.00 81.62 82 LYS A C 1
ATOM 606 O O . LYS A 1 82 ? -20.104 6.483 16.408 1.00 81.62 82 LYS A O 1
ATOM 611 N N . GLN A 1 83 ? -20.888 6.145 14.332 1.00 78.00 83 GLN A N 1
ATOM 612 C CA . GLN A 1 83 ? -21.345 4.771 14.576 1.00 78.00 83 GLN A CA 1
ATOM 613 C C . GLN A 1 83 ? -20.192 3.773 14.702 1.00 78.00 83 GLN A C 1
ATOM 615 O O . GLN A 1 83 ? -20.211 2.936 15.603 1.00 78.00 83 GLN A O 1
ATOM 620 N N . ALA A 1 84 ? -19.171 3.882 13.850 1.00 79.00 84 ALA A N 1
ATOM 621 C CA . ALA A 1 84 ? -17.956 3.084 13.951 1.00 79.00 84 ALA A CA 1
ATOM 622 C C . ALA A 1 84 ? -17.287 3.318 15.307 1.00 79.00 84 ALA A C 1
ATOM 624 O O . ALA A 1 84 ? -17.011 2.361 16.028 1.00 79.00 84 ALA A O 1
ATOM 625 N N . LYS A 1 85 ? -17.148 4.588 15.711 1.00 79.56 85 LYS A N 1
ATOM 626 C CA . LYS A 1 85 ? -16.656 4.946 17.041 1.00 79.56 85 LYS A CA 1
ATOM 627 C C . LYS A 1 85 ? -17.521 4.327 18.140 1.00 79.56 85 LYS A C 1
ATOM 629 O O . LYS A 1 85 ? -16.986 3.628 18.982 1.00 79.56 85 LYS A O 1
ATOM 634 N N . ALA A 1 86 ? -18.843 4.483 18.089 1.00 84.00 86 ALA A N 1
ATOM 635 C CA . ALA A 1 86 ? -19.751 3.928 19.098 1.00 84.00 86 ALA A CA 1
ATOM 636 C C . ALA A 1 86 ? -19.726 2.389 19.194 1.00 84.00 86 ALA A C 1
ATOM 638 O O . ALA A 1 86 ? -20.031 1.840 20.249 1.00 84.00 86 ALA A O 1
ATOM 639 N N . THR A 1 87 ? -19.368 1.691 18.114 1.00 82.44 87 THR A N 1
ATOM 640 C CA . THR A 1 87 ? -19.263 0.221 18.088 1.00 82.44 87 THR A CA 1
ATOM 641 C C . THR A 1 87 ? -17.899 -0.264 18.579 1.00 82.44 87 THR A C 1
ATOM 643 O O . THR A 1 87 ? -17.801 -1.327 19.189 1.00 82.44 87 THR A O 1
ATOM 646 N N . ILE A 1 88 ? -16.846 0.516 18.326 1.00 81.06 88 ILE A N 1
ATOM 647 C CA . ILE A 1 88 ? -15.462 0.183 18.681 1.00 81.06 88 ILE A CA 1
ATOM 648 C C . ILE A 1 88 ? -15.132 0.612 20.117 1.00 81.06 88 ILE A C 1
ATOM 650 O O . ILE A 1 88 ? -14.424 -0.119 20.804 1.00 81.06 88 ILE A O 1
ATOM 654 N N . GLU A 1 89 ? -15.680 1.732 20.602 1.00 82.31 89 GLU A N 1
ATOM 655 C CA . GLU A 1 89 ? -15.453 2.257 21.961 1.00 82.31 89 GLU A CA 1
ATOM 656 C C . GLU A 1 89 ? -15.637 1.179 23.050 1.00 82.31 89 GLU A C 1
ATOM 658 O O . GLU A 1 89 ? -14.721 0.982 23.843 1.00 82.31 89 GLU A O 1
ATOM 663 N N . PRO A 1 90 ? -16.709 0.357 23.050 1.00 83.00 90 PRO A N 1
ATOM 664 C CA . PRO A 1 90 ? -16.899 -0.671 24.074 1.00 83.00 90 PRO A CA 1
ATOM 665 C C . PRO A 1 90 ? -15.875 -1.811 24.005 1.00 83.00 90 PRO A C 1
ATOM 667 O O . PRO A 1 90 ? -15.682 -2.524 24.990 1.00 83.00 90 PRO A O 1
ATOM 670 N N . VAL A 1 91 ? -15.268 -2.040 22.836 1.00 83.25 91 VAL A N 1
ATOM 671 C CA . VAL A 1 91 ? -14.228 -3.057 22.626 1.00 83.25 91 VAL A CA 1
ATOM 672 C C . VAL A 1 91 ? -12.877 -2.519 23.080 1.00 83.25 91 VAL A C 1
ATOM 674 O O . VAL A 1 91 ? -12.139 -3.248 23.740 1.00 83.25 91 VAL A O 1
ATOM 677 N N . VAL A 1 92 ? -12.597 -1.248 22.781 1.00 81.81 92 VAL A N 1
ATOM 678 C CA . VAL A 1 92 ? -11.415 -0.508 23.246 1.00 81.81 92 VAL A CA 1
ATOM 679 C C . VAL A 1 92 ? -11.408 -0.410 24.766 1.00 81.81 92 VAL A C 1
ATOM 681 O O . VAL A 1 92 ? -10.414 -0.765 25.389 1.00 81.81 92 VAL A O 1
ATOM 684 N N . GLU A 1 93 ? -12.530 -0.025 25.376 1.00 85.69 93 GLU A N 1
ATOM 685 C CA . GLU A 1 93 ? -12.656 0.072 26.833 1.00 85.69 93 GLU A CA 1
ATOM 686 C C . GLU A 1 93 ? -12.526 -1.291 27.527 1.00 85.69 93 GLU A C 1
ATOM 688 O O . GLU A 1 93 ? -11.943 -1.387 28.606 1.00 85.69 93 GLU A O 1
ATOM 693 N N . ARG A 1 94 ? -13.050 -2.367 26.920 1.00 87.56 94 ARG A N 1
ATOM 694 C CA . ARG A 1 94 ? -12.966 -3.722 27.494 1.00 87.56 94 ARG A CA 1
ATOM 695 C C . ARG A 1 94 ? -11.619 -4.403 27.276 1.00 87.56 94 ARG A C 1
ATOM 697 O O . ARG A 1 94 ? -11.259 -5.262 28.076 1.00 87.56 94 ARG A O 1
ATOM 704 N N . ASN A 1 95 ? -10.915 -4.086 26.192 1.00 82.19 95 ASN A N 1
ATOM 705 C CA . ASN A 1 95 ? -9.699 -4.788 25.779 1.00 82.19 95 ASN A CA 1
ATOM 706 C C . ASN A 1 95 ? -8.622 -3.806 25.282 1.00 82.19 95 ASN A C 1
ATOM 708 O O . ASN A 1 95 ? -8.188 -3.919 24.133 1.00 82.19 95 ASN A O 1
ATOM 712 N N . PRO A 1 96 ? -8.155 -2.858 26.110 1.00 85.81 96 PRO A N 1
ATOM 713 C CA . PRO A 1 96 ? -7.147 -1.888 25.680 1.00 85.81 96 PRO A CA 1
ATOM 714 C C . PRO A 1 96 ? -5.852 -2.580 25.229 1.00 85.81 96 PRO A C 1
ATOM 716 O O . PRO A 1 96 ? -5.315 -2.270 24.168 1.00 85.81 96 PRO A O 1
ATOM 719 N N . GLN A 1 97 ? -5.431 -3.623 25.950 1.00 88.62 97 GLN A N 1
ATOM 720 C CA . GLN A 1 97 ? -4.225 -4.386 25.634 1.00 88.62 97 GLN A CA 1
ATOM 721 C C . GLN A 1 97 ? -4.271 -5.097 24.272 1.00 88.62 97 GLN A C 1
ATOM 723 O O . GLN A 1 97 ? -3.221 -5.387 23.706 1.00 88.62 97 GLN A O 1
ATOM 728 N N . LEU A 1 98 ? -5.457 -5.384 23.720 1.00 89.44 98 LEU A N 1
ATOM 729 C CA . LEU A 1 98 ? -5.574 -6.010 22.398 1.00 89.44 98 LEU A CA 1
ATOM 730 C C . LEU A 1 98 ? -5.053 -5.076 21.300 1.00 89.44 98 LEU A C 1
ATOM 732 O O . LEU A 1 98 ? -4.384 -5.531 20.374 1.00 89.44 98 LEU A O 1
ATOM 736 N N . PHE A 1 99 ? -5.308 -3.773 21.425 1.00 84.31 99 PHE A N 1
ATOM 737 C CA . PHE A 1 99 ? -4.825 -2.779 20.470 1.00 84.31 99 PHE A CA 1
ATOM 738 C C . PHE A 1 99 ? -3.317 -2.569 20.585 1.00 84.31 99 PHE A C 1
ATOM 740 O O . PHE A 1 99 ? -2.660 -2.437 19.557 1.00 84.31 99 PHE A O 1
ATOM 747 N N . ASP A 1 100 ? -2.758 -2.649 21.795 1.00 89.00 100 ASP A N 1
ATOM 748 C CA . ASP A 1 100 ? -1.305 -2.616 21.993 1.00 89.00 100 ASP A CA 1
ATOM 749 C C . ASP A 1 100 ? -0.620 -3.808 21.311 1.00 89.00 100 ASP A C 1
ATOM 751 O O . ASP A 1 100 ? 0.383 -3.638 20.619 1.00 89.00 100 ASP A O 1
ATOM 755 N N . HIS A 1 101 ? -1.190 -5.013 21.432 1.00 90.12 101 HIS A N 1
ATOM 756 C CA . HIS A 1 101 ? -0.657 -6.209 20.770 1.00 90.12 101 HIS A CA 1
ATOM 757 C C . HIS A 1 101 ? -0.813 -6.138 19.249 1.00 90.12 101 HIS A C 1
ATOM 759 O O . HIS A 1 101 ? 0.104 -6.518 18.529 1.00 90.12 101 HIS A O 1
ATOM 765 N N . LEU A 1 102 ? -1.944 -5.630 18.747 1.00 92.50 102 LEU A N 1
ATOM 766 C CA . LEU A 1 102 ? -2.146 -5.415 17.312 1.00 92.50 102 LEU A CA 1
ATOM 767 C C . LEU A 1 102 ? -1.164 -4.385 16.749 1.00 92.50 102 LEU A C 1
ATOM 769 O O . LEU A 1 102 ? -0.599 -4.601 15.678 1.00 92.50 102 LEU A O 1
ATOM 773 N N . ALA A 1 103 ? -0.938 -3.283 17.464 1.00 90.25 103 ALA A N 1
ATOM 774 C CA . ALA A 1 103 ? 0.019 -2.261 17.067 1.00 90.25 103 ALA A CA 1
ATOM 775 C C . ALA A 1 103 ? 1.456 -2.806 17.075 1.00 90.25 103 ALA A C 1
ATOM 777 O O . ALA A 1 103 ? 2.193 -2.586 16.113 1.00 90.25 103 ALA A O 1
ATOM 778 N N . ALA A 1 104 ? 1.834 -3.562 18.111 1.00 93.56 104 ALA A N 1
ATOM 779 C CA . ALA A 1 104 ? 3.135 -4.220 18.195 1.00 93.56 104 ALA A CA 1
ATOM 780 C C . ALA A 1 104 ? 3.329 -5.238 17.059 1.00 93.56 104 ALA A C 1
ATOM 782 O O . ALA A 1 104 ? 4.296 -5.135 16.307 1.00 93.56 104 ALA A O 1
ATOM 783 N N . ALA A 1 105 ? 2.368 -6.144 16.856 1.00 92.12 105 ALA A N 1
ATOM 784 C CA . ALA A 1 105 ? 2.413 -7.146 15.793 1.00 92.12 105 ALA A CA 1
ATOM 785 C C . ALA A 1 105 ? 2.456 -6.513 14.390 1.00 92.12 105 ALA A C 1
ATOM 787 O O . ALA A 1 105 ? 3.187 -6.975 13.516 1.00 92.12 105 ALA A O 1
ATOM 788 N N . GLY A 1 106 ? 1.713 -5.425 14.166 1.00 90.00 106 GLY A N 1
ATOM 789 C CA . GLY A 1 106 ? 1.776 -4.663 12.918 1.00 90.00 106 GLY A CA 1
ATOM 790 C C . GLY A 1 106 ? 3.145 -4.011 12.692 1.00 90.00 106 GLY A C 1
ATOM 791 O O . GLY A 1 106 ? 3.663 -4.026 11.573 1.00 90.00 106 GLY A O 1
ATOM 792 N N . GLY A 1 107 ? 3.761 -3.483 13.752 1.00 93.06 107 GLY A N 1
ATOM 793 C CA . GLY A 1 107 ? 5.125 -2.956 13.717 1.00 93.06 107 GLY A CA 1
ATOM 794 C C . GLY A 1 107 ? 6.163 -4.031 13.392 1.00 93.06 107 GLY A C 1
ATOM 795 O O . GLY A 1 107 ? 7.034 -3.806 12.552 1.00 93.06 107 GLY A O 1
ATOM 796 N N . GLU A 1 108 ? 6.032 -5.213 13.992 1.00 96.75 108 GLU A N 1
ATOM 797 C CA . GLU A 1 108 ? 6.888 -6.371 13.718 1.00 96.75 108 GLU A CA 1
ATOM 798 C C . GLU A 1 108 ? 6.744 -6.863 12.273 1.00 96.75 108 GLU A C 1
ATOM 800 O O . GLU A 1 108 ? 7.754 -7.095 11.610 1.00 96.75 108 GLU A O 1
ATOM 805 N N . LEU A 1 109 ? 5.519 -6.939 11.737 1.00 94.00 109 LEU A N 1
ATOM 806 C CA . LEU A 1 109 ? 5.281 -7.304 10.336 1.00 94.00 109 LEU A CA 1
ATOM 807 C C . LEU A 1 109 ? 5.963 -6.318 9.371 1.00 94.00 109 LEU A C 1
ATOM 809 O O . LEU A 1 109 ? 6.634 -6.732 8.424 1.00 94.00 109 LEU A O 1
ATOM 813 N N . LEU A 1 110 ? 5.824 -5.011 9.619 1.00 95.50 110 LEU A N 1
ATOM 814 C CA . LEU A 1 110 ? 6.472 -3.969 8.814 1.00 95.50 110 LEU A CA 1
ATOM 815 C C . LEU A 1 110 ? 7.999 -4.028 8.917 1.00 95.50 110 LEU A C 1
ATOM 817 O O . LEU A 1 110 ? 8.690 -3.840 7.914 1.00 95.50 110 LEU A O 1
ATOM 821 N N . ALA A 1 111 ? 8.532 -4.291 10.110 1.00 96.38 111 ALA A N 1
ATOM 822 C CA . ALA A 1 111 ? 9.965 -4.452 10.322 1.00 96.38 111 ALA A CA 1
ATOM 823 C C . ALA A 1 111 ? 10.507 -5.690 9.593 1.00 96.38 111 ALA A C 1
ATOM 825 O O . ALA A 1 111 ? 11.522 -5.591 8.904 1.00 96.38 111 ALA A O 1
ATOM 826 N N . ALA A 1 112 ? 9.805 -6.823 9.669 1.00 95.81 112 ALA A N 1
ATOM 827 C CA . ALA A 1 112 ? 10.157 -8.048 8.958 1.00 95.81 112 ALA A CA 1
ATOM 828 C C . ALA A 1 112 ? 10.146 -7.838 7.438 1.00 95.81 112 ALA A C 1
ATOM 830 O O . ALA A 1 112 ? 11.096 -8.219 6.758 1.00 95.81 112 ALA A O 1
ATOM 831 N N . TYR A 1 113 ? 9.123 -7.164 6.903 1.00 91.81 113 TYR A N 1
ATOM 832 C CA . TYR A 1 113 ? 9.072 -6.815 5.484 1.00 91.81 113 TYR A CA 1
ATOM 833 C C . TYR A 1 113 ? 10.257 -5.937 5.068 1.00 91.81 113 TYR A C 1
ATOM 835 O O . TYR A 1 113 ? 10.956 -6.266 4.112 1.00 91.81 113 TYR A O 1
ATOM 843 N N . ARG A 1 114 ? 10.541 -4.858 5.812 1.00 95.88 114 ARG A N 1
ATOM 844 C CA . ARG A 1 114 ? 11.702 -3.995 5.538 1.00 95.88 114 ARG A CA 1
ATOM 845 C C . ARG A 1 114 ? 13.018 -4.762 5.615 1.00 95.88 114 ARG A C 1
ATOM 847 O O . ARG A 1 114 ? 13.887 -4.521 4.791 1.00 95.88 114 ARG A O 1
ATOM 854 N N . SER A 1 115 ? 13.157 -5.695 6.556 1.00 93.12 115 SER A N 1
ATOM 855 C CA . SER A 1 115 ? 14.337 -6.559 6.660 1.00 93.12 115 SER A CA 1
ATOM 856 C C . SER A 1 115 ? 14.475 -7.491 5.455 1.00 93.12 115 SER A C 1
ATOM 858 O O . SER A 1 115 ? 15.574 -7.615 4.923 1.00 93.12 115 SER A O 1
ATOM 860 N N . MET A 1 116 ? 13.383 -8.099 4.984 1.00 94.19 116 MET A N 1
ATOM 861 C CA . MET A 1 116 ? 13.402 -8.934 3.777 1.00 94.19 116 MET A CA 1
ATOM 862 C C . MET A 1 116 ? 13.752 -8.130 2.521 1.00 94.19 116 MET A C 1
ATOM 864 O O . MET A 1 116 ? 14.528 -8.602 1.686 1.00 94.19 116 MET A O 1
ATOM 868 N N . VAL A 1 117 ? 13.202 -6.919 2.389 1.00 95.50 117 VAL A N 1
ATOM 869 C CA . VAL A 1 117 ? 13.532 -6.005 1.288 1.00 95.50 117 VAL A CA 1
ATOM 870 C C . VAL A 1 117 ? 14.997 -5.601 1.368 1.00 95.50 117 VAL A C 1
ATOM 872 O O . VAL A 1 117 ? 15.714 -5.799 0.400 1.00 95.50 117 VAL A O 1
ATOM 875 N N . HIS A 1 118 ? 15.469 -5.146 2.528 1.00 94.00 118 HIS A N 1
ATOM 876 C CA . HIS A 1 118 ? 16.859 -4.740 2.726 1.00 94.00 118 HIS A CA 1
ATOM 877 C C . HIS A 1 118 ? 17.849 -5.885 2.458 1.00 94.00 118 HIS A C 1
ATOM 879 O O . HIS A 1 118 ? 18.907 -5.669 1.885 1.00 94.00 118 HIS A O 1
ATOM 885 N N . GLU A 1 119 ? 17.528 -7.123 2.838 1.00 90.19 119 GLU A N 1
ATOM 886 C CA . GLU A 1 119 ? 18.383 -8.280 2.547 1.00 90.19 119 GLU A CA 1
ATOM 887 C C . GLU A 1 119 ? 18.411 -8.622 1.051 1.00 90.19 119 GLU A C 1
ATOM 889 O O . GLU A 1 119 ? 19.453 -8.985 0.506 1.00 90.19 119 GLU A O 1
ATOM 894 N N . SER A 1 120 ? 17.277 -8.466 0.365 1.00 88.06 120 SER A N 1
ATOM 895 C CA . SER A 1 120 ? 17.224 -8.573 -1.096 1.00 88.06 120 SER A CA 1
ATOM 896 C C . SER A 1 120 ? 18.033 -7.451 -1.744 1.00 88.06 120 SER A C 1
ATOM 898 O O . SER A 1 120 ? 18.787 -7.707 -2.682 1.00 88.06 120 SER A O 1
ATOM 900 N N . GLU A 1 121 ? 17.940 -6.244 -1.175 1.00 93.56 121 GLU A N 1
ATOM 901 C CA . GLU A 1 121 ? 18.664 -5.066 -1.625 1.00 93.56 121 GLU A CA 1
ATOM 902 C C . GL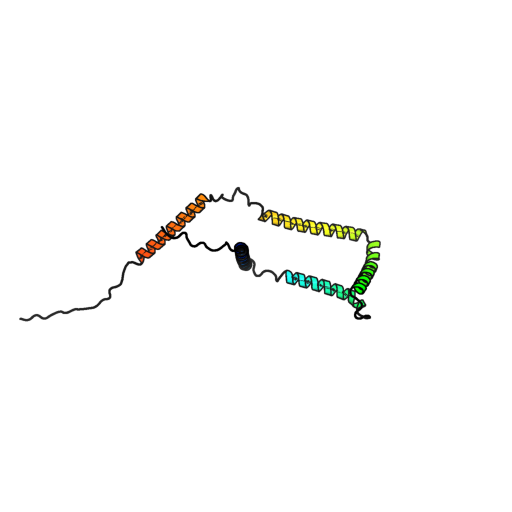U A 1 121 ? 20.174 -5.153 -1.389 1.00 93.56 121 GLU A C 1
ATOM 904 O O . GLU A 1 121 ? 20.975 -4.586 -2.129 1.00 93.56 121 GLU A O 1
ATOM 909 N N . ARG A 1 122 ? 20.586 -5.877 -0.356 1.00 88.38 122 ARG A N 1
ATOM 910 C CA . ARG A 1 122 ? 21.988 -6.158 -0.089 1.00 88.38 122 ARG A CA 1
ATOM 911 C C . ARG A 1 122 ? 22.498 -7.199 -1.074 1.00 88.38 122 ARG A C 1
ATOM 913 O O . ARG A 1 122 ? 23.484 -6.947 -1.739 1.00 88.38 122 ARG A O 1
ATOM 920 N N . ARG A 1 123 ? 21.790 -8.315 -1.265 1.00 84.00 123 ARG A N 1
ATOM 921 C CA . ARG A 1 123 ? 22.248 -9.435 -2.109 1.00 84.00 123 ARG A CA 1
ATOM 922 C C . ARG A 1 123 ? 22.565 -9.051 -3.557 1.00 84.00 123 ARG A C 1
ATOM 924 O O . ARG A 1 123 ? 23.514 -9.574 -4.120 1.00 84.00 123 ARG A O 1
ATOM 931 N N . TRP A 1 124 ? 21.755 -8.191 -4.167 1.00 82.44 124 TRP A N 1
ATOM 932 C CA . TRP A 1 124 ? 2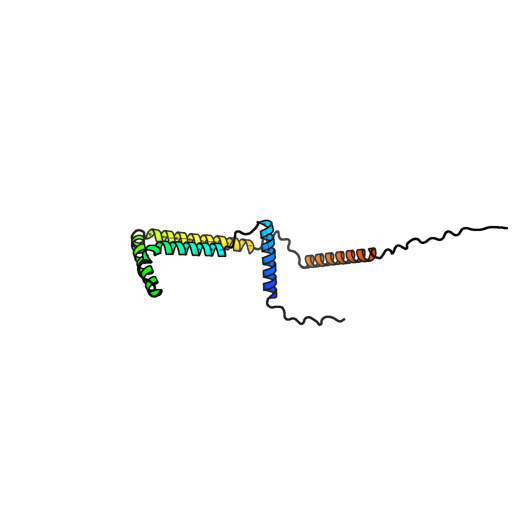1.968 -7.727 -5.548 1.00 82.44 124 TRP A CA 1
ATOM 933 C C . TRP A 1 124 ? 22.899 -6.498 -5.673 1.00 82.44 124 TRP A C 1
ATOM 935 O O . TRP A 1 124 ? 23.386 -6.244 -6.769 1.00 82.44 124 TRP A O 1
ATOM 945 N N . SER A 1 125 ? 23.156 -5.748 -4.588 1.00 82.38 125 SER A N 1
ATOM 946 C CA . SER A 1 125 ? 24.021 -4.547 -4.596 1.00 82.38 125 SER A CA 1
ATOM 947 C C . SER A 1 125 ? 25.395 -4.815 -3.992 1.00 82.38 125 SER A C 1
ATOM 949 O O . SER A 1 125 ? 26.326 -4.035 -4.177 1.00 82.38 125 SER A O 1
ATOM 951 N N . GLU A 1 126 ? 25.512 -5.883 -3.207 1.00 82.00 126 GLU A N 1
ATOM 952 C CA . GLU A 1 126 ? 26.767 -6.353 -2.661 1.00 82.00 126 GLU A CA 1
ATOM 953 C C . GLU A 1 126 ? 27.605 -6.828 -3.847 1.00 82.00 126 GLU A C 1
ATOM 955 O O . GLU A 1 126 ? 27.146 -7.679 -4.616 1.00 82.00 126 GLU A O 1
ATOM 960 N N . PRO A 1 127 ? 28.803 -6.258 -4.051 1.00 68.94 127 PRO A N 1
ATOM 961 C CA . PRO A 1 127 ? 29.693 -6.751 -5.080 1.00 68.94 127 PRO A CA 1
ATOM 962 C C . PRO A 1 127 ? 29.979 -8.213 -4.742 1.00 68.94 127 PRO A C 1
ATOM 964 O O . PRO A 1 127 ? 30.615 -8.501 -3.728 1.00 68.94 127 PRO A O 1
ATOM 967 N N . SER A 1 128 ? 29.441 -9.127 -5.558 1.00 60.75 128 SER A N 1
ATOM 968 C CA . SER A 1 128 ? 29.778 -10.551 -5.531 1.00 60.75 128 SER A CA 1
ATOM 969 C C . SER A 1 128 ? 31.283 -10.657 -5.337 1.00 60.75 128 SER A C 1
ATOM 971 O O . SER A 1 128 ? 32.014 -10.064 -6.128 1.00 60.75 128 SER A O 1
ATOM 973 N N . GLY A 1 129 ? 31.707 -11.313 -4.251 1.00 54.94 129 GLY A N 1
ATOM 974 C CA . GLY A 1 129 ? 33.070 -11.280 -3.724 1.00 54.94 129 GLY A CA 1
ATOM 975 C C . GLY A 1 129 ? 34.123 -11.056 -4.803 1.00 54.94 129 GLY A C 1
ATOM 976 O O . GLY A 1 129 ? 34.333 -11.907 -5.667 1.00 54.94 129 GLY A O 1
ATOM 977 N N . ALA A 1 130 ? 34.794 -9.907 -4.728 1.00 53.50 130 ALA A N 1
ATOM 978 C CA . ALA A 1 130 ? 35.886 -9.480 -5.605 1.00 53.50 130 ALA A CA 1
ATOM 979 C C . ALA A 1 130 ? 37.156 -10.357 -5.480 1.00 53.50 130 ALA A C 1
ATOM 981 O O . ALA A 1 130 ? 38.266 -9.901 -5.748 1.00 53.50 130 ALA A O 1
ATOM 982 N N . GLU A 1 131 ? 36.988 -11.601 -5.038 1.00 54.59 131 GLU A N 1
ATOM 983 C CA . GLU A 1 131 ? 38.029 -12.600 -4.828 1.00 54.59 131 GLU A CA 1
ATOM 984 C C . GLU A 1 131 ? 37.909 -13.757 -5.836 1.00 54.59 131 GLU A C 1
ATOM 986 O O . GLU A 1 131 ? 38.892 -14.458 -6.037 1.00 54.59 131 GLU A O 1
ATOM 991 N N . ASP A 1 132 ? 36.754 -13.917 -6.508 1.00 53.62 132 ASP A N 1
ATOM 992 C CA . ASP A 1 132 ? 36.531 -14.956 -7.539 1.00 53.62 132 ASP A CA 1
ATOM 993 C C . ASP A 1 132 ? 35.938 -14.407 -8.855 1.00 53.62 132 ASP A C 1
ATOM 995 O O . ASP A 1 132 ? 35.797 -15.123 -9.842 1.00 53.62 132 ASP A O 1
ATOM 999 N N . ALA A 1 133 ? 35.617 -13.110 -8.912 1.00 56.72 133 ALA A N 1
ATOM 1000 C CA . ALA A 1 133 ? 35.440 -12.428 -10.187 1.00 56.72 133 ALA A CA 1
ATOM 1001 C C . ALA A 1 133 ? 36.835 -12.086 -10.711 1.00 56.72 133 ALA A C 1
ATOM 1003 O O . ALA A 1 133 ? 37.420 -11.075 -10.313 1.00 56.72 133 ALA A O 1
ATOM 1004 N N . GLU A 1 134 ? 37.380 -12.966 -11.551 1.00 60.41 134 GLU A N 1
ATOM 1005 C CA . GLU A 1 134 ? 38.540 -12.688 -12.392 1.00 60.41 134 GLU A CA 1
ATOM 1006 C C . GLU A 1 134 ? 38.355 -11.284 -12.973 1.00 60.41 134 GLU A C 1
ATOM 1008 O O . GLU A 1 134 ? 37.407 -11.003 -13.710 1.00 60.41 134 GLU A O 1
ATOM 1013 N N . ARG A 1 135 ? 39.163 -10.347 -12.473 1.00 59.88 135 ARG A N 1
ATOM 1014 C CA . ARG A 1 135 ? 39.065 -8.937 -12.817 1.00 59.88 135 ARG A CA 1
ATOM 1015 C C . ARG A 1 135 ? 39.416 -8.866 -14.292 1.00 59.88 135 ARG A C 1
ATOM 1017 O O . ARG A 1 135 ? 40.595 -8.905 -14.611 1.00 59.88 135 ARG A O 1
ATOM 1024 N N . ILE A 1 136 ? 38.402 -8.820 -15.153 1.00 61.69 136 ILE A N 1
ATOM 1025 C CA . ILE A 1 136 ? 38.590 -8.664 -16.590 1.00 61.69 136 ILE A CA 1
ATOM 1026 C C . ILE A 1 136 ? 39.395 -7.383 -16.768 1.00 61.69 136 ILE A C 1
ATOM 1028 O O . ILE A 1 136 ? 38.896 -6.284 -16.501 1.00 61.69 136 ILE A O 1
ATOM 1032 N N . ASP A 1 137 ? 40.665 -7.539 -17.127 1.00 76.50 137 ASP A N 1
ATOM 1033 C CA . ASP A 1 137 ? 41.477 -6.414 -17.533 1.00 76.50 137 ASP A CA 1
ATOM 1034 C C . ASP A 1 137 ? 40.833 -5.876 -18.812 1.00 76.50 137 ASP A C 1
ATOM 1036 O O . ASP A 1 137 ? 40.636 -6.600 -19.787 1.00 76.50 137 ASP A O 1
ATOM 1040 N N . VAL A 1 138 ? 40.398 -4.619 -18.766 1.00 73.25 138 VAL A N 1
ATOM 1041 C CA . VAL A 1 138 ? 39.700 -3.973 -19.882 1.00 73.25 138 VAL A CA 1
ATOM 1042 C C . VAL A 1 138 ? 40.599 -3.948 -21.119 1.00 73.25 138 VAL A C 1
ATOM 1044 O O . VAL A 1 138 ? 40.095 -4.009 -22.239 1.00 73.25 138 VAL A O 1
ATOM 1047 N N . GLU A 1 139 ? 41.916 -3.909 -20.919 1.00 70.75 139 GLU A N 1
ATOM 1048 C CA . GLU A 1 139 ? 42.898 -3.978 -21.994 1.00 70.75 139 GLU A CA 1
ATOM 1049 C C . GLU A 1 139 ? 42.979 -5.395 -22.581 1.00 70.75 139 GLU A C 1
ATOM 1051 O O . GLU A 1 139 ? 42.915 -5.555 -23.796 1.00 70.75 139 GLU A O 1
ATOM 1056 N N . GLU A 1 140 ? 42.966 -6.434 -21.738 1.00 75.38 140 GLU A N 1
ATOM 1057 C CA . GLU A 1 140 ? 42.932 -7.835 -22.184 1.00 75.38 140 GLU A CA 1
ATOM 1058 C C . GLU A 1 140 ? 41.624 -8.178 -22.910 1.00 75.38 140 GLU A C 1
ATOM 1060 O O . GLU A 1 140 ? 41.640 -8.826 -23.954 1.00 75.38 140 GLU A O 1
ATOM 1065 N N . ALA A 1 141 ? 40.480 -7.688 -22.427 1.00 75.88 141 ALA A N 1
ATOM 1066 C CA . ALA A 1 141 ? 39.200 -7.860 -23.111 1.00 75.88 141 ALA A CA 1
ATOM 1067 C C . ALA A 1 141 ? 39.163 -7.151 -24.472 1.00 75.88 141 ALA A C 1
ATOM 1069 O O . ALA A 1 141 ? 38.614 -7.690 -25.435 1.00 75.88 141 ALA A O 1
ATOM 1070 N N . ALA A 1 142 ? 39.757 -5.958 -24.567 1.00 77.00 142 ALA A N 1
ATOM 1071 C CA . ALA A 1 142 ? 39.874 -5.237 -25.829 1.00 77.00 142 ALA A CA 1
ATOM 1072 C C . ALA A 1 142 ? 40.815 -5.956 -26.809 1.00 77.00 142 ALA A C 1
ATOM 1074 O O . ALA A 1 142 ? 40.534 -5.998 -28.009 1.00 77.00 142 ALA A O 1
ATOM 1075 N N . ASP A 1 143 ? 41.896 -6.555 -26.313 1.00 79.88 143 ASP A N 1
ATOM 1076 C CA . ASP A 1 143 ? 42.835 -7.326 -27.125 1.00 79.88 143 ASP A CA 1
ATOM 1077 C C . ASP A 1 143 ? 42.225 -8.644 -27.618 1.00 79.88 143 ASP A C 1
ATOM 1079 O O . ASP A 1 143 ? 42.385 -8.985 -28.791 1.00 79.88 143 ASP A O 1
ATOM 1083 N N . LEU A 1 144 ? 41.451 -9.339 -26.779 1.00 79.38 144 LEU A N 1
ATOM 1084 C CA . LEU A 1 144 ? 40.700 -10.534 -27.172 1.00 79.38 144 LEU A CA 1
ATOM 1085 C C . LEU A 1 144 ? 39.603 -10.215 -28.197 1.00 79.38 144 LEU A C 1
ATOM 1087 O O . LEU A 1 144 ? 39.421 -10.977 -29.144 1.00 79.38 144 LEU A O 1
ATOM 1091 N N . SER A 1 145 ? 38.913 -9.077 -28.055 1.00 80.12 145 SER A N 1
ATOM 1092 C CA . SER A 1 145 ? 37.939 -8.610 -29.051 1.00 80.12 145 SER A CA 1
ATOM 1093 C C . SER A 1 145 ? 38.613 -8.320 -30.390 1.00 80.12 145 SER A C 1
ATOM 1095 O O . SER A 1 145 ? 38.156 -8.794 -31.422 1.00 80.12 145 SER A O 1
ATOM 1097 N N . ARG A 1 146 ? 39.747 -7.608 -30.378 1.00 79.56 146 ARG A N 1
ATOM 1098 C CA . ARG A 1 146 ? 40.500 -7.296 -31.599 1.00 79.56 146 ARG A CA 1
ATOM 1099 C C . ARG A 1 146 ? 41.049 -8.556 -32.272 1.00 79.56 146 ARG A C 1
ATOM 1101 O O . ARG A 1 146 ? 41.100 -8.618 -33.495 1.00 79.56 146 ARG A O 1
ATOM 1108 N N . ALA A 1 147 ? 41.467 -9.549 -31.489 1.00 76.94 147 ALA A N 1
ATOM 1109 C CA . ALA A 1 147 ? 41.903 -10.839 -32.013 1.00 76.94 147 ALA A CA 1
ATOM 1110 C C . ALA A 1 147 ? 40.744 -11.609 -32.669 1.00 76.94 147 ALA A C 1
ATOM 1112 O O . ALA A 1 147 ? 40.931 -12.178 -33.740 1.00 76.94 147 ALA A O 1
ATOM 1113 N N . ALA A 1 148 ? 39.550 -11.579 -32.069 1.00 80.25 148 ALA A N 1
ATOM 1114 C CA . ALA A 1 148 ? 38.359 -12.200 -32.643 1.00 80.25 148 ALA A CA 1
ATOM 1115 C C . ALA A 1 148 ? 37.914 -11.525 -33.954 1.00 80.25 148 ALA A C 1
ATOM 1117 O O . ALA A 1 148 ? 37.537 -12.224 -34.892 1.00 80.25 148 ALA A O 1
ATOM 1118 N N . ASP A 1 149 ? 38.009 -10.195 -34.040 1.00 81.56 149 ASP A N 1
ATOM 1119 C CA . ASP A 1 149 ? 37.693 -9.445 -35.263 1.00 81.56 149 ASP A CA 1
ATOM 1120 C C . ASP A 1 149 ? 38.678 -9.784 -36.400 1.00 81.56 149 ASP A C 1
ATOM 1122 O O . ASP A 1 149 ? 38.266 -10.017 -37.532 1.00 81.56 149 ASP A O 1
ATOM 1126 N N . LEU A 1 150 ? 39.976 -9.916 -36.093 1.00 76.19 150 LEU A N 1
ATOM 1127 C CA . LEU A 1 150 ? 40.988 -10.328 -37.076 1.00 76.19 150 LEU A CA 1
ATOM 1128 C C . LEU A 1 150 ? 40.768 -11.759 -37.589 1.00 76.19 150 LEU A C 1
ATOM 1130 O O . LEU A 1 150 ? 40.957 -12.017 -38.776 1.00 76.19 150 LEU A O 1
ATOM 1134 N N . ASP A 1 151 ? 40.369 -12.690 -36.721 1.00 75.88 151 ASP A N 1
ATOM 1135 C CA . ASP A 1 151 ? 40.035 -14.059 -37.133 1.00 75.88 151 ASP A CA 1
ATOM 1136 C C . ASP A 1 151 ? 38.778 -14.093 -38.020 1.00 75.88 151 ASP A C 1
ATOM 1138 O O . ASP A 1 151 ? 38.704 -14.901 -38.950 1.00 75.88 151 ASP A O 1
ATOM 1142 N N . ALA A 1 152 ? 37.809 -13.204 -37.774 1.00 74.00 152 ALA A N 1
ATOM 1143 C CA . ALA A 1 152 ? 36.633 -13.049 -38.624 1.00 74.00 152 ALA A CA 1
ATOM 1144 C C . ALA A 1 152 ? 37.005 -12.499 -40.013 1.00 74.00 152 ALA A C 1
ATOM 1146 O O . ALA A 1 152 ? 36.570 -13.068 -41.014 1.00 74.00 152 ALA A O 1
ATOM 1147 N N . ASP A 1 153 ? 37.874 -11.487 -40.082 1.00 73.56 153 ASP A N 1
ATOM 1148 C CA . ASP A 1 153 ? 38.376 -10.927 -41.345 1.00 73.56 153 ASP A CA 1
ATOM 1149 C C . ASP A 1 153 ? 39.168 -11.969 -42.157 1.00 73.56 153 ASP A C 1
ATOM 1151 O O . ASP A 1 153 ? 39.009 -12.086 -43.373 1.00 73.56 153 ASP A O 1
ATOM 1155 N N . VAL A 1 154 ? 40.003 -12.779 -41.492 1.00 73.31 154 VAL A N 1
ATOM 1156 C CA . VAL A 1 154 ? 40.751 -13.872 -42.139 1.00 73.31 154 VAL A CA 1
ATOM 1157 C C . VAL A 1 154 ? 39.806 -14.958 -42.653 1.00 73.31 154 VAL A C 1
ATOM 1159 O O . VAL A 1 154 ? 40.017 -15.494 -43.744 1.00 73.31 154 VAL A O 1
ATOM 1162 N N . ALA A 1 155 ? 38.756 -15.287 -41.897 1.00 66.19 155 ALA A N 1
ATOM 1163 C CA . ALA A 1 155 ? 37.741 -16.233 -42.339 1.00 66.19 155 ALA A CA 1
ATOM 1164 C C . ALA A 1 155 ? 36.956 -15.701 -43.550 1.00 66.19 155 ALA A C 1
ATOM 1166 O O . ALA A 1 155 ? 36.706 -16.459 -44.486 1.00 66.19 155 ALA A O 1
ATOM 1167 N N . GLU A 1 156 ? 36.611 -14.414 -43.571 1.00 68.56 156 GLU A N 1
ATOM 1168 C CA . GLU A 1 156 ? 35.922 -13.774 -44.695 1.00 68.56 156 GLU A CA 1
ATOM 1169 C C . GLU A 1 156 ? 36.810 -13.725 -45.946 1.00 68.56 156 GLU A C 1
ATOM 1171 O O . GLU A 1 156 ? 36.372 -14.118 -47.028 1.00 68.56 156 GLU A O 1
ATOM 1176 N N . GLN A 1 157 ? 38.092 -13.386 -45.791 1.00 63.69 157 GLN A N 1
ATOM 1177 C CA . GLN A 1 157 ? 39.060 -13.387 -46.887 1.00 63.69 157 GLN A CA 1
ATOM 1178 C C . GLN A 1 157 ? 39.296 -14.796 -47.454 1.00 63.69 157 GLN A C 1
ATOM 1180 O O . GLN A 1 157 ? 39.386 -14.967 -48.670 1.00 63.69 157 GLN A O 1
ATOM 1185 N N . ALA A 1 158 ? 39.344 -15.821 -46.598 1.00 63.25 158 ALA A N 1
ATOM 1186 C CA . ALA A 1 158 ? 39.450 -17.212 -47.033 1.00 63.25 158 ALA A CA 1
ATOM 1187 C C . ALA A 1 158 ? 38.185 -17.688 -47.771 1.00 63.25 158 ALA A C 1
ATOM 1189 O O . ALA A 1 158 ? 38.283 -18.466 -48.719 1.00 63.25 158 ALA A O 1
ATOM 1190 N N . VAL A 1 159 ? 36.999 -17.216 -47.372 1.00 64.62 159 VAL A N 1
ATOM 1191 C CA . VAL A 1 159 ? 35.740 -17.485 -48.084 1.00 64.62 159 VAL A CA 1
ATOM 1192 C C . VAL A 1 159 ? 35.726 -16.786 -49.446 1.00 64.62 159 VAL A C 1
ATOM 1194 O O . VAL A 1 159 ? 35.338 -17.403 -50.435 1.00 64.62 159 VAL A O 1
ATOM 1197 N N . GLU A 1 160 ? 36.198 -15.544 -49.531 1.00 59.97 160 GLU A N 1
ATOM 1198 C CA . GLU A 1 160 ? 36.265 -14.783 -50.783 1.00 59.97 160 GLU A CA 1
ATOM 1199 C C . GLU A 1 160 ? 37.293 -15.374 -51.768 1.00 59.97 160 GLU A C 1
ATOM 1201 O O . GLU A 1 160 ? 37.006 -15.510 -52.959 1.00 59.97 160 GLU A O 1
ATOM 1206 N N . GLU A 1 161 ? 38.447 -15.836 -51.271 1.00 58.00 161 GLU A N 1
ATOM 1207 C CA . GLU A 1 161 ? 39.450 -16.560 -52.065 1.00 58.00 161 GLU A CA 1
ATOM 1208 C C . GLU A 1 161 ? 38.910 -17.908 -52.571 1.00 58.00 161 GLU A C 1
ATOM 1210 O O . GLU A 1 161 ? 39.156 -18.289 -53.718 1.00 58.00 161 GLU A O 1
ATOM 1215 N N . HIS A 1 162 ? 38.120 -18.620 -51.760 1.00 54.41 162 HIS A N 1
ATOM 1216 C CA . HIS A 1 162 ? 37.567 -19.918 -52.153 1.00 54.41 162 HIS A CA 1
ATOM 1217 C C . HIS A 1 162 ? 36.369 -19.816 -53.114 1.00 54.41 162 HIS A C 1
ATOM 1219 O O . HIS A 1 162 ? 36.083 -20.775 -53.828 1.00 54.41 162 HIS A O 1
ATOM 1225 N N . ILE A 1 163 ? 35.706 -18.656 -53.195 1.00 55.28 163 ILE A N 1
ATOM 1226 C CA . ILE A 1 163 ? 34.653 -18.360 -54.184 1.00 55.28 163 ILE A CA 1
ATOM 1227 C C . ILE A 1 163 ? 35.244 -18.051 -55.581 1.00 55.28 163 ILE A C 1
ATOM 1229 O O . ILE A 1 163 ? 34.525 -18.112 -56.579 1.00 55.28 163 ILE A O 1
ATOM 1233 N N . ALA A 1 164 ? 36.551 -17.788 -55.702 1.00 53.38 164 ALA A N 1
ATOM 1234 C CA . ALA A 1 164 ? 37.202 -17.403 -56.962 1.00 53.38 164 ALA A CA 1
ATOM 1235 C C . ALA A 1 164 ? 37.710 -18.571 -57.852 1.00 53.38 164 ALA A C 1
ATOM 1237 O O . ALA A 1 164 ? 38.441 -18.330 -58.813 1.00 53.38 164 ALA A O 1
ATOM 1238 N N . VAL A 1 165 ? 37.325 -19.824 -57.583 1.00 52.28 165 VAL A N 1
ATOM 1239 C CA . VAL A 1 165 ? 37.705 -21.033 -58.356 1.00 52.28 165 VAL A CA 1
ATOM 1240 C C . VAL A 1 165 ? 36.424 -21.853 -58.601 1.00 52.28 165 VAL A C 1
ATOM 1242 O O . VAL A 1 165 ? 35.867 -22.353 -57.634 1.00 52.28 165 VAL A O 1
ATOM 1245 N N . GLU A 1 166 ? 35.813 -22.051 -59.776 1.00 50.34 166 GLU A N 1
ATOM 1246 C CA . GLU A 1 166 ? 36.037 -21.762 -61.205 1.00 50.34 166 GLU A CA 1
ATOM 1247 C C . GLU A 1 166 ? 34.657 -21.595 -61.899 1.00 50.34 166 GLU A C 1
ATOM 1249 O O . GLU A 1 166 ? 33.652 -22.037 -61.335 1.00 50.34 166 GLU A O 1
ATOM 1254 N N . PRO A 1 167 ? 34.552 -21.070 -63.138 1.00 48.16 167 PRO A N 1
ATOM 1255 C CA . PRO A 1 167 ? 33.434 -21.410 -64.011 1.00 48.16 167 PRO A CA 1
ATOM 1256 C C . PRO A 1 167 ? 33.724 -22.703 -64.797 1.00 48.16 167 PRO A C 1
ATOM 1258 O O . PRO A 1 167 ? 34.700 -22.780 -65.540 1.00 48.16 167 PRO A O 1
ATOM 1261 N N . ASP A 1 168 ? 32.831 -23.688 -64.657 1.00 52.66 168 ASP A N 1
ATOM 1262 C CA . ASP A 1 168 ? 32.690 -24.850 -65.547 1.00 52.66 168 ASP A CA 1
ATOM 1263 C C . ASP A 1 168 ? 32.575 -24.386 -67.015 1.00 52.66 168 ASP A C 1
ATOM 1265 O O . ASP A 1 168 ? 31.584 -23.753 -67.391 1.00 52.66 168 ASP A O 1
ATOM 1269 N N . GLU A 1 169 ? 33.546 -24.731 -67.868 1.00 46.78 169 GLU A N 1
ATOM 1270 C CA . GLU A 1 169 ? 33.334 -24.727 -69.319 1.00 46.78 169 GLU A CA 1
ATOM 1271 C C . GLU A 1 169 ? 32.797 -26.094 -69.758 1.00 46.78 169 GLU A C 1
ATOM 1273 O O . GLU A 1 169 ? 33.496 -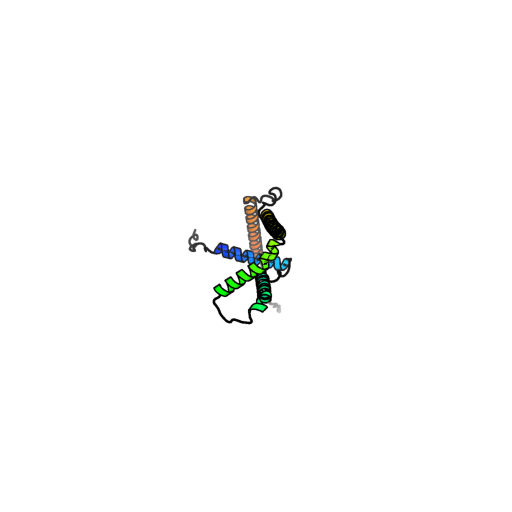27.110 -69.779 1.00 46.78 169 GLU A O 1
ATOM 1278 N N . GLU A 1 170 ? 31.504 -26.083 -70.084 1.00 46.78 170 GLU A N 1
ATOM 1279 C CA . GLU A 1 170 ? 30.767 -27.176 -70.698 1.00 46.78 170 GLU A CA 1
ATOM 1280 C C . GLU A 1 170 ? 31.432 -27.704 -71.977 1.00 46.78 170 GLU A C 1
ATOM 1282 O O . GLU A 1 170 ? 32.004 -26.985 -72.796 1.00 46.78 170 GLU A O 1
ATOM 1287 N N . ALA A 1 171 ? 31.263 -29.011 -72.155 1.00 50.62 171 ALA A N 1
ATOM 1288 C CA . ALA A 1 171 ? 31.564 -29.757 -73.356 1.00 50.62 171 ALA A CA 1
ATOM 1289 C C . ALA A 1 171 ? 30.857 -29.192 -74.598 1.00 50.62 171 ALA A C 1
ATOM 1291 O O . ALA A 1 171 ? 29.637 -29.047 -74.598 1.00 50.62 171 ALA A O 1
ATOM 1292 N N . ASP A 1 172 ? 31.588 -29.048 -75.706 1.00 43.81 172 ASP A N 1
ATOM 1293 C CA . ASP A 1 172 ? 30.975 -29.175 -77.026 1.00 43.81 172 ASP A CA 1
ATOM 1294 C C . ASP A 1 172 ? 31.921 -29.849 -78.028 1.00 43.81 172 ASP A C 1
ATOM 1296 O O . ASP A 1 172 ? 33.141 -29.663 -78.021 1.00 43.81 172 ASP A O 1
ATOM 1300 N N . GLY A 1 173 ? 31.345 -30.754 -78.814 1.00 49.06 173 GLY A N 1
ATOM 1301 C CA . GLY A 1 173 ? 32.057 -31.772 -79.574 1.00 49.06 173 GLY A CA 1
ATOM 1302 C C . GLY A 1 173 ? 32.581 -31.319 -80.935 1.00 49.06 173 GLY A C 1
ATOM 1303 O O . GLY A 1 173 ? 32.035 -30.430 -81.574 1.00 49.06 173 GLY A O 1
ATOM 1304 N N . ALA A 1 174 ? 33.594 -32.033 -81.431 1.00 45.00 174 ALA A N 1
ATOM 1305 C CA . ALA A 1 174 ? 33.833 -32.218 -82.863 1.00 45.00 174 ALA A CA 1
ATOM 1306 C C . ALA A 1 174 ? 34.812 -33.382 -83.078 1.00 45.00 174 ALA A C 1
ATOM 1308 O O . ALA A 1 174 ? 36.029 -33.214 -83.053 1.00 45.00 174 ALA A O 1
ATOM 1309 N N . GLY A 1 175 ? 34.267 -34.582 -83.282 1.00 47.78 175 GLY A N 1
ATOM 1310 C CA . GLY A 1 175 ? 34.972 -35.647 -83.984 1.00 47.78 175 GLY A CA 1
ATOM 1311 C C . GLY A 1 175 ? 34.725 -35.485 -85.481 1.00 47.78 175 GLY A C 1
ATOM 1312 O O . GLY A 1 175 ? 33.592 -35.659 -85.922 1.00 47.78 175 GLY A O 1
ATOM 1313 N N . ASP A 1 176 ? 35.765 -35.157 -86.243 1.00 44.34 176 ASP A N 1
ATOM 1314 C CA . ASP A 1 176 ? 35.771 -35.243 -87.705 1.00 44.34 176 ASP A CA 1
ATOM 1315 C C . ASP A 1 176 ? 36.974 -36.099 -88.130 1.00 44.34 176 ASP A C 1
ATOM 1317 O O . ASP A 1 176 ? 38.118 -35.644 -88.152 1.00 44.34 176 ASP A O 1
ATOM 1321 N N . GLU A 1 177 ? 36.712 -37.384 -88.383 1.00 49.06 177 GLU A N 1
ATOM 1322 C CA . GLU A 1 177 ? 37.654 -38.317 -88.999 1.00 49.06 177 GLU A CA 1
ATOM 1323 C C . GLU A 1 177 ? 37.294 -38.545 -90.479 1.00 49.06 177 GLU A C 1
ATOM 1325 O O . GLU A 1 177 ? 36.275 -39.155 -90.799 1.00 49.06 177 GLU A O 1
ATOM 1330 N N . GLY A 1 178 ? 38.230 -38.181 -91.365 1.00 44.62 178 GLY A N 1
ATOM 1331 C CA . GLY A 1 178 ? 38.467 -38.828 -92.666 1.00 44.62 178 GLY A CA 1
ATOM 1332 C C . GLY A 1 178 ? 37.768 -38.218 -93.895 1.00 44.62 178 GLY A C 1
ATOM 1333 O O . GLY A 1 178 ? 36.681 -37.667 -93.780 1.00 44.62 178 GLY A O 1
ATOM 1334 N N . PRO A 1 179 ? 38.344 -38.370 -95.113 1.00 53.88 179 PRO A N 1
ATOM 1335 C CA . PRO A 1 179 ? 38.869 -39.662 -95.562 1.00 53.88 179 PRO A CA 1
ATOM 1336 C C . PRO A 1 179 ? 40.204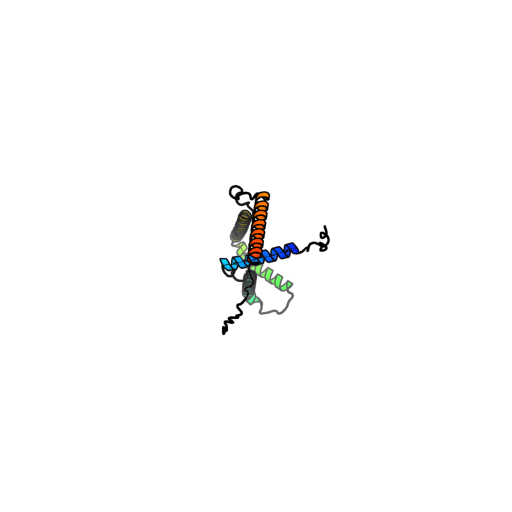 -39.635 -96.336 1.00 53.88 179 PRO A C 1
ATOM 1338 O O . PRO A 1 179 ? 40.618 -38.641 -96.928 1.00 53.88 179 PRO A O 1
ATOM 1341 N N . GLY A 1 180 ? 40.846 -40.807 -96.383 1.00 42.38 180 GLY A N 1
ATOM 1342 C CA . GLY A 1 180 ? 41.910 -41.135 -97.332 1.00 42.38 180 GLY A CA 1
ATOM 1343 C C . GLY A 1 180 ? 41.400 -41.595 -98.709 1.00 42.38 180 GLY A C 1
ATOM 1344 O O . GLY A 1 180 ? 40.251 -42.004 -98.874 1.00 42.38 180 GLY A O 1
ATOM 1345 N N . GLY A 1 181 ? 42.316 -41.573 -99.682 1.00 44.50 181 GLY A N 1
ATOM 1346 C CA . GLY A 1 181 ? 42.193 -42.099 -101.050 1.00 44.50 181 GLY A CA 1
ATOM 1347 C C . GLY A 1 181 ? 42.734 -41.070 -102.051 1.00 44.50 181 GLY A C 1
ATOM 1348 O O . GLY A 1 181 ? 42.102 -40.043 -102.259 1.00 44.50 181 GLY A O 1
ATOM 1349 N N . LYS A 1 182 ? 43.894 -41.250 -102.684 1.00 41.56 182 LYS A N 1
ATOM 1350 C CA . LYS A 1 182 ? 44.436 -42.429 -103.374 1.00 41.56 182 LYS A CA 1
ATOM 1351 C C . LYS A 1 182 ? 45.961 -42.423 -103.368 1.00 41.56 182 LYS A C 1
ATOM 1353 O O . LYS A 1 182 ? 46.525 -41.309 -103.353 1.00 41.56 182 LYS A O 1
#

Secondary structure (DSSP, 8-state):
---------PPPTTHHHHHHHHHHHHHHHHHHHHH-SPSS-HHHHHHHHHHHHHHHHHHHHGGGTTS-S---HHHHHHHHHHHHHHHHHHHHHH-HHHHHHHHHHHHHHHHHHHHHHHHHHHHHHS---TTTS----HHHHHHHHHHHHHHHHHHHHHHHHHHTS-----------------

Radius of gyration: 39.43 Å; chains: 1; bounding box: 79×58×131 Å

Sequence (182 aa):
MSDDAERTDAPDPDAWATACEEDLAAERARRRAQYGPPPADTAEELRRLADAVTEKVAEFGKPLLGAAGAATAQGVAQQLFKQAKATIEPVVERNPQLFDHLAAAGGELLAAYRSMVHESERRWSEPSGAEDAERIDVEEAADLSRAADLDADVAEQAVEEHIAVEPDEEADGAGDEGPGGK

Foldseek 3Di:
DDDPPDPPDDPDPCPVVVVVVVVVVVVQVVCCVVVNDPDPDPVVVVVVVVVVVVVVVVVVCVVPPPDDPDDDPVVVVVVVVVVVCVVCVVVCVVCVVVVVVVVVVVVVVVVVVVVVVVVVVCVVPPPPPPPPPPPPPPVNVVVVVVVVVVVVVVVVVVVVVVVPDDDDDDDDDDDDDDDDDD